Protein AF-A0A845K2B8-F1 (afdb_monomer_lite)

pLDDT: mean 80.44, std 14.32, range [42.28, 96.0]

Sequence (260 aa):
MRKKNRSAEEALSMIDSVAGLIEIGRNFETLAAKFSEDIKSKHNGGYIGYFAINQYEPSFEDAAFGLTEDGSYSEPVESSLGFHIIKRISKRDVNDKDRLRKRIQARINNNDRFEIAETKMIEDVKTEAGFKEDPLMLKRFSTALDGGFYSYKWQTPSYDEGMVLFELDGKEYDLNAFADYCKSNVRERLKFNKSKNPAEAAEEMYATYVKDIAMKYEEANLENKYSDFRSLMREYSEGILLFEITKQEVWDKASQDSLG

Secondary structure (DSSP, 8-state):
-BTTSS-HHHHHHHHHHHHHHHHTT--HHHHHHHH---TTTGGGTT------TTSS-HHHHHHHHT--STT-BPPPEEETTEEE--B---PPP---HHHHHHHHHHHHTT-HHHHHHHHHHHHHHHHHTT-EE-HHHHHHHHHT--GGGG-TT--PPP--TT-EEEEETTEEEEHHHHHHHHHH-HHHHHHTTTTS-HHHHHHHHHHHHHHHHHHHHHHHHHHHH-HHHHHHHHHHHHHHHHHHHHIIIIIIHHHHSTT-

Radius of gyration: 27.58 Å; chains: 1; bounding box: 75×35×72 Å

Structure (mmCIF, N/CA/C/O backbone):
data_AF-A0A845K2B8-F1
#
_entry.id   AF-A0A845K2B8-F1
#
loop_
_atom_site.group_PDB
_atom_site.id
_atom_site.type_symbol
_atom_site.label_atom_id
_atom_site.label_alt_id
_atom_site.label_comp_id
_atom_site.label_asym_id
_atom_site.label_entity_id
_atom_site.label_seq_id
_atom_site.pdbx_PDB_ins_code
_atom_site.Cartn_x
_atom_site.Cartn_y
_atom_site.Cartn_z
_atom_site.occupancy
_atom_site.B_iso_or_equiv
_atom_site.auth_seq_id
_atom_site.auth_comp_id
_atom_site.auth_asym_id
_atom_site.auth_atom_id
_atom_site.pdbx_PDB_model_num
ATOM 1 N N . MET A 1 1 ? -13.806 -0.175 34.701 1.00 69.06 1 MET A N 1
ATOM 2 C CA . MET A 1 1 ? -13.252 -0.489 36.043 1.00 69.06 1 MET A CA 1
ATOM 3 C C . MET A 1 1 ? -11.761 -0.753 35.882 1.00 69.06 1 MET A C 1
ATOM 5 O O . MET A 1 1 ? -11.447 -1.585 35.039 1.00 69.06 1 MET A O 1
ATOM 9 N N . ARG A 1 2 ? -10.832 -0.068 36.574 1.00 63.50 2 ARG A N 1
ATOM 10 C CA . ARG A 1 2 ? -9.390 -0.311 36.367 1.00 63.50 2 ARG A CA 1
ATOM 11 C C . ARG A 1 2 ? -8.838 -1.379 37.305 1.00 63.50 2 ARG A C 1
ATOM 13 O O . ARG A 1 2 ? -9.057 -1.327 38.511 1.00 63.50 2 ARG A O 1
ATOM 20 N N . LYS A 1 3 ? -7.972 -2.246 36.772 1.00 57.03 3 LYS A N 1
ATOM 21 C CA . LYS A 1 3 ? -7.208 -3.240 37.558 1.00 57.03 3 LYS A CA 1
ATOM 22 C C . LYS A 1 3 ? -6.243 -2.617 38.578 1.00 57.03 3 LYS A C 1
ATOM 24 O O . LYS A 1 3 ? -5.780 -3.291 39.484 1.00 57.03 3 LYS A O 1
ATOM 29 N N . LYS A 1 4 ? -5.910 -1.328 38.440 1.00 55.69 4 LYS A N 1
ATOM 30 C CA . LYS A 1 4 ? -4.902 -0.661 39.284 1.00 55.69 4 LYS A CA 1
ATOM 31 C C . LYS A 1 4 ? -5.410 -0.280 40.685 1.00 55.69 4 LYS A C 1
ATOM 33 O O . LYS A 1 4 ? -4.590 -0.001 41.551 1.00 55.69 4 LYS A O 1
ATOM 38 N N . ASN A 1 5 ? -6.729 -0.258 40.897 1.00 57.19 5 ASN A N 1
ATOM 39 C CA . ASN A 1 5 ? -7.350 0.208 42.144 1.00 57.19 5 ASN A CA 1
ATOM 40 C C . ASN A 1 5 ? -8.139 -0.881 42.900 1.00 57.19 5 ASN A C 1
ATOM 42 O O . ASN A 1 5 ? -8.637 -0.590 43.986 1.00 57.19 5 ASN A O 1
ATOM 46 N N . ARG A 1 6 ? -8.287 -2.090 42.334 1.00 67.00 6 ARG A N 1
ATOM 47 C CA . ARG A 1 6 ? -9.102 -3.210 42.851 1.00 67.00 6 ARG A CA 1
ATOM 48 C C . ARG A 1 6 ? -8.563 -4.558 42.372 1.00 67.00 6 ARG A C 1
ATOM 50 O O . ARG A 1 6 ? -7.835 -4.594 41.378 1.00 67.00 6 ARG A O 1
ATOM 57 N N . SER A 1 7 ? -8.939 -5.652 43.037 1.00 75.00 7 SER A N 1
ATOM 58 C CA . SER A 1 7 ? -8.648 -6.998 42.521 1.00 75.00 7 SER A CA 1
ATOM 59 C C . SER A 1 7 ? -9.410 -7.251 41.207 1.00 75.00 7 SER A C 1
ATOM 61 O O . SER A 1 7 ? -10.418 -6.600 40.918 1.00 75.00 7 SER A O 1
ATOM 63 N N . ALA A 1 8 ? -8.931 -8.184 40.379 1.00 73.06 8 ALA A N 1
ATOM 64 C CA . ALA A 1 8 ? -9.606 -8.522 39.123 1.00 73.06 8 ALA A CA 1
ATOM 65 C C . ALA A 1 8 ? -11.036 -9.045 39.360 1.00 73.06 8 ALA A C 1
ATOM 67 O O . ALA A 1 8 ? -11.947 -8.671 38.628 1.00 73.06 8 ALA A O 1
ATOM 68 N N . GLU A 1 9 ? -11.241 -9.826 40.424 1.00 76.94 9 GLU A N 1
ATOM 69 C CA . GLU A 1 9 ? -12.551 -10.353 40.833 1.00 76.94 9 GLU A CA 1
ATOM 70 C C . GLU A 1 9 ? -13.513 -9.242 41.274 1.00 76.94 9 GLU A C 1
ATOM 72 O O . GLU A 1 9 ? -14.681 -9.243 40.892 1.00 76.94 9 GLU A O 1
ATOM 77 N N . GLU A 1 10 ? -13.028 -8.248 42.023 1.00 80.12 10 GLU A N 1
ATOM 78 C CA . GLU A 1 10 ? -13.834 -7.087 42.420 1.00 80.12 10 GLU A CA 1
ATOM 79 C C . GLU A 1 10 ? -14.236 -6.237 41.210 1.00 80.12 10 GLU A C 1
ATOM 81 O O . GLU A 1 10 ? -15.358 -5.734 41.135 1.00 80.12 10 GLU A O 1
ATOM 86 N N . ALA A 1 11 ? -13.320 -6.059 40.255 1.00 80.12 11 ALA A N 1
ATOM 87 C CA . ALA A 1 11 ? -13.589 -5.310 39.035 1.00 80.12 11 ALA A CA 1
ATOM 88 C C . ALA A 1 11 ? -14.594 -6.035 38.124 1.00 80.12 11 ALA A C 1
ATOM 90 O O . ALA A 1 11 ? -15.439 -5.362 37.530 1.00 80.12 11 ALA A O 1
ATOM 91 N N . LEU A 1 12 ? -14.523 -7.370 38.063 1.00 82.06 12 LEU A N 1
ATOM 92 C CA . LEU A 1 12 ? -15.462 -8.223 37.337 1.00 82.06 12 LEU A CA 1
ATOM 93 C C . LEU A 1 12 ? -16.860 -8.173 37.975 1.00 82.06 12 LEU A C 1
ATOM 95 O O . LEU A 1 12 ? -17.821 -7.755 37.342 1.00 82.06 12 LEU A O 1
ATOM 99 N N . SER A 1 13 ? -16.960 -8.439 39.280 1.00 84.50 13 SER A N 1
ATOM 100 C CA . SER A 1 13 ? -18.242 -8.394 40.000 1.00 84.50 13 SER A CA 1
ATOM 101 C C . SER A 1 13 ? -18.941 -7.033 39.881 1.00 84.50 13 SER A C 1
ATOM 103 O O . SER A 1 13 ? -20.167 -6.935 39.750 1.00 84.50 13 SER A O 1
ATOM 105 N N . MET A 1 14 ? -18.156 -5.954 39.902 1.00 84.31 14 MET A N 1
ATOM 106 C CA . MET A 1 14 ? -18.686 -4.609 39.756 1.00 84.31 14 MET A CA 1
ATOM 107 C C . MET A 1 14 ? -19.182 -4.335 38.333 1.00 84.31 14 MET A C 1
ATOM 109 O O . MET A 1 14 ? -20.211 -3.677 38.176 1.00 84.31 14 MET A O 1
ATOM 113 N N . ILE A 1 15 ? -18.465 -4.790 37.299 1.00 87.94 15 ILE A N 1
ATOM 114 C CA . ILE A 1 15 ? -18.913 -4.575 35.921 1.00 87.94 15 ILE A CA 1
ATOM 115 C C . ILE A 1 15 ? -20.135 -5.431 35.589 1.00 87.94 15 ILE A C 1
ATOM 117 O O . ILE A 1 15 ? -21.053 -4.906 34.970 1.00 87.94 15 ILE A O 1
ATOM 121 N N . ASP A 1 16 ? -20.222 -6.651 36.117 1.00 87.75 16 ASP A N 1
ATOM 122 C CA . ASP A 1 16 ? -21.403 -7.515 35.990 1.00 87.75 16 ASP A CA 1
ATOM 123 C C . ASP A 1 16 ? -22.631 -6.867 36.640 1.00 87.75 16 ASP A C 1
ATOM 125 O O . ASP A 1 16 ? -23.722 -6.827 36.072 1.00 87.75 16 ASP A O 1
ATOM 129 N N . SER A 1 17 ? -22.440 -6.251 37.811 1.00 87.81 17 SER A N 1
ATOM 130 C CA . SER A 1 17 ? -23.498 -5.480 38.470 1.00 87.81 17 SER A CA 1
ATOM 131 C C . SER A 1 17 ? -23.956 -4.293 37.615 1.00 87.81 17 SER A C 1
ATOM 133 O O . SER A 1 17 ? -25.142 -3.971 37.581 1.00 87.81 17 SER A O 1
ATOM 135 N N . VAL A 1 18 ? -23.033 -3.621 36.920 1.00 88.75 18 VAL A N 1
ATOM 136 C CA . VAL A 1 18 ? -23.367 -2.515 36.009 1.00 88.75 18 VAL A CA 1
ATOM 137 C C . VAL A 1 18 ? -24.065 -3.029 34.748 1.00 88.75 18 VAL A C 1
ATOM 139 O O . VAL A 1 18 ? -25.027 -2.394 34.322 1.00 88.75 18 VAL A O 1
ATOM 142 N N . ALA A 1 19 ? -23.648 -4.170 34.196 1.00 87.81 19 ALA A N 1
ATOM 143 C CA . ALA A 1 19 ? -24.310 -4.821 33.067 1.00 87.81 19 ALA A CA 1
ATOM 144 C C . ALA A 1 19 ? -25.772 -5.150 33.404 1.00 87.81 19 ALA A C 1
ATOM 146 O O . ALA A 1 19 ? -26.676 -4.696 32.705 1.00 87.81 19 ALA A O 1
ATOM 147 N N . GLY A 1 20 ? -26.025 -5.773 34.560 1.00 86.94 20 GLY A N 1
ATOM 148 C CA . GLY A 1 20 ? -27.390 -6.047 35.021 1.00 86.94 20 GLY A CA 1
ATOM 149 C C . GLY A 1 20 ? -28.234 -4.779 35.226 1.00 86.94 20 GLY A C 1
ATOM 150 O O . GLY A 1 20 ? -29.438 -4.777 34.979 1.00 86.94 20 GLY A O 1
ATOM 151 N N . LEU A 1 21 ? -27.623 -3.654 35.627 1.00 88.50 21 LEU A N 1
ATOM 152 C CA . LEU A 1 21 ? -28.325 -2.365 35.702 1.00 88.50 21 LEU A CA 1
ATOM 153 C C . LEU A 1 21 ? -28.695 -1.812 34.315 1.00 88.50 21 LEU A C 1
ATOM 155 O O . LEU A 1 21 ? -29.730 -1.156 34.181 1.00 88.50 21 LEU A O 1
ATOM 159 N N . ILE A 1 22 ? -27.862 -2.046 33.301 1.00 89.19 22 ILE A N 1
ATOM 160 C CA . ILE A 1 22 ? -28.136 -1.643 31.917 1.00 89.19 22 ILE A CA 1
ATOM 161 C C . ILE A 1 22 ? -29.296 -2.471 31.353 1.00 89.19 22 ILE A C 1
ATOM 163 O O . ILE A 1 22 ? -30.211 -1.891 30.772 1.00 89.19 22 ILE A O 1
ATOM 167 N N . GLU A 1 23 ? -29.318 -3.783 31.603 1.00 86.69 23 GLU A N 1
ATOM 168 C CA . GLU A 1 23 ? -30.389 -4.689 31.154 1.00 86.69 23 GLU A CA 1
ATOM 169 C C . GLU A 1 23 ? -31.773 -4.288 31.680 1.00 86.69 23 GLU A C 1
ATOM 171 O O . GLU A 1 23 ? -32.759 -4.323 30.947 1.00 86.69 23 GLU A O 1
ATOM 176 N N . ILE A 1 24 ? -31.859 -3.819 32.929 1.00 88.12 24 ILE A N 1
ATOM 177 C CA . ILE A 1 24 ? -33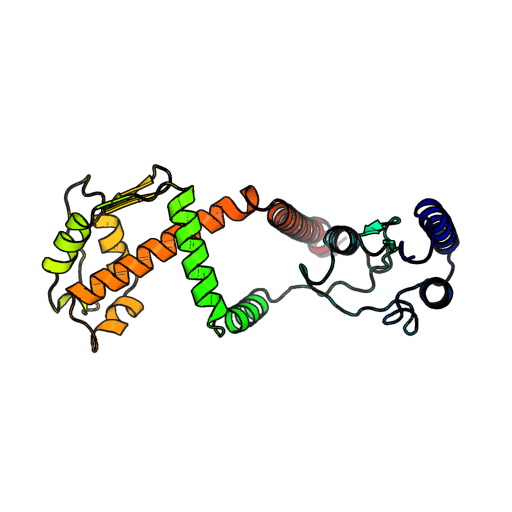.116 -3.311 33.509 1.00 88.12 24 ILE A CA 1
ATOM 178 C C . ILE A 1 24 ? -33.470 -1.880 33.050 1.00 88.12 24 ILE A C 1
ATOM 180 O O . ILE A 1 24 ? -34.361 -1.244 33.619 1.00 88.12 24 ILE A O 1
ATOM 184 N N . GLY A 1 25 ? -32.759 -1.338 32.057 1.00 85.62 25 GLY A N 1
ATOM 185 C CA . GLY A 1 25 ? -33.054 -0.054 31.422 1.00 85.62 25 GLY A CA 1
ATOM 186 C C . GLY A 1 25 ? -32.523 1.176 32.161 1.00 85.62 25 GLY A C 1
ATOM 187 O O . GLY A 1 25 ? -33.054 2.278 31.983 1.00 85.62 25 GLY A O 1
ATOM 188 N N . ARG A 1 26 ? -31.502 1.048 33.023 1.00 89.44 26 ARG A N 1
ATOM 189 C CA . ARG A 1 26 ? -30.867 2.239 33.619 1.00 89.44 26 ARG A CA 1
ATOM 190 C C . ARG A 1 26 ? -30.079 3.015 32.567 1.00 89.44 26 ARG A C 1
ATOM 192 O O . ARG A 1 26 ? -29.432 2.456 31.689 1.00 89.44 26 ARG A O 1
ATOM 199 N N . ASN A 1 27 ? -30.100 4.339 32.702 1.00 90.62 27 ASN A N 1
ATOM 200 C CA . ASN A 1 27 ? -29.396 5.240 31.800 1.00 90.62 27 ASN A CA 1
ATOM 201 C C . ASN A 1 27 ? -27.868 5.029 31.872 1.00 90.62 27 ASN A C 1
ATOM 203 O O . ASN A 1 27 ? -27.258 5.197 32.932 1.00 90.62 27 ASN A O 1
ATOM 207 N N . PHE A 1 28 ? -27.262 4.695 30.730 1.00 91.00 28 PHE A N 1
ATOM 208 C CA . PHE A 1 28 ? -25.836 4.385 30.618 1.00 91.00 28 PHE A CA 1
ATOM 209 C C . PHE A 1 28 ? -24.949 5.568 30.998 1.00 91.00 28 PHE A C 1
ATOM 211 O O . PHE A 1 28 ? -23.973 5.401 31.719 1.00 91.00 28 PHE A O 1
ATOM 218 N N . GLU A 1 29 ? -25.308 6.775 30.571 1.00 91.06 29 GLU A N 1
ATOM 219 C CA . GLU A 1 29 ? -24.520 7.984 30.798 1.00 91.06 29 GLU A CA 1
ATOM 220 C C . GLU A 1 29 ? -24.412 8.291 32.306 1.00 91.06 29 GLU A C 1
ATOM 222 O O . GLU A 1 29 ? -23.355 8.684 32.806 1.00 91.06 29 GLU A O 1
ATOM 227 N N . THR A 1 30 ? -25.478 8.011 33.060 1.00 90.62 30 THR A N 1
ATOM 228 C CA . THR A 1 30 ? -25.518 8.122 34.526 1.00 90.62 30 THR A CA 1
ATOM 229 C C . THR A 1 30 ? -24.658 7.051 35.201 1.00 90.62 30 THR A C 1
ATOM 231 O O . THR A 1 30 ? -23.932 7.342 36.157 1.00 90.62 30 THR A O 1
ATOM 234 N N . LEU A 1 31 ? -24.711 5.809 34.709 1.00 89.44 31 LEU A N 1
ATOM 235 C CA . LEU A 1 31 ? -23.869 4.718 35.206 1.00 89.44 31 LEU A CA 1
ATOM 236 C C . LEU A 1 31 ? -22.388 4.991 34.923 1.00 89.44 31 LEU A C 1
ATOM 238 O O . LEU A 1 31 ? -21.560 4.825 35.816 1.00 89.44 31 LEU A O 1
ATOM 242 N N . ALA A 1 32 ? -22.058 5.495 33.734 1.00 90.00 32 ALA A N 1
ATOM 243 C CA . ALA A 1 32 ? -20.710 5.895 33.358 1.00 90.00 32 ALA A CA 1
ATOM 244 C C . ALA A 1 32 ? -20.193 7.025 34.260 1.00 90.00 32 ALA A C 1
ATOM 246 O O . ALA A 1 32 ? -19.086 6.928 34.784 1.00 90.00 32 ALA A O 1
ATOM 247 N N . ALA A 1 33 ? -20.999 8.051 34.536 1.00 88.19 33 ALA A N 1
ATOM 248 C CA . ALA A 1 33 ? -20.603 9.130 35.441 1.00 88.19 33 ALA A CA 1
ATOM 249 C C . ALA A 1 33 ? -20.317 8.644 36.875 1.00 88.19 33 ALA A C 1
ATOM 251 O O . ALA A 1 33 ? -19.431 9.179 37.548 1.00 88.19 33 ALA A O 1
ATOM 252 N N . LYS A 1 34 ? -21.055 7.627 37.342 1.00 87.25 34 LYS A N 1
ATOM 253 C CA . LYS A 1 34 ? -20.964 7.105 38.712 1.00 87.25 34 LYS A CA 1
ATOM 254 C C . LYS A 1 34 ? -19.885 6.035 38.894 1.00 87.25 34 LYS A C 1
ATOM 256 O O . LYS A 1 34 ? -19.234 6.011 39.936 1.00 87.25 34 LYS A O 1
ATOM 261 N N . PHE A 1 35 ? -19.718 5.150 37.916 1.00 87.19 35 PHE A N 1
ATOM 262 C CA . PHE A 1 35 ? -18.913 3.933 38.041 1.00 87.19 35 PHE A CA 1
ATOM 263 C C . PHE A 1 35 ? -17.702 3.885 37.104 1.00 87.19 35 PHE A C 1
ATOM 265 O O . PHE A 1 35 ? -16.816 3.057 37.315 1.00 87.19 35 PHE A O 1
ATOM 272 N N . SER A 1 36 ? -17.620 4.756 36.090 1.00 87.00 36 SER A N 1
ATOM 273 C CA . SER A 1 36 ? -16.442 4.795 35.222 1.00 87.00 36 SER A CA 1
ATOM 274 C C . SER A 1 36 ? -15.240 5.386 35.952 1.00 87.00 36 SER A C 1
ATOM 276 O O . SER A 1 36 ? -15.295 6.450 36.573 1.00 87.00 36 SER A O 1
ATOM 278 N N . GLU A 1 37 ? -14.115 4.693 35.817 1.00 86.00 37 GLU A N 1
ATOM 279 C CA . GLU A 1 37 ? -12.813 5.132 36.316 1.00 86.00 37 GLU A CA 1
ATOM 280 C C . GLU A 1 37 ? -11.990 5.857 35.241 1.00 86.00 37 GLU A C 1
ATOM 282 O O . GLU A 1 37 ? -10.866 6.291 35.506 1.00 86.00 37 GLU A O 1
ATOM 287 N N . ASP A 1 38 ? -12.532 6.013 34.028 1.00 84.75 38 ASP A N 1
ATOM 288 C CA . ASP A 1 38 ? -11.902 6.844 33.010 1.00 84.75 38 ASP A CA 1
ATOM 289 C C . ASP A 1 38 ? -12.208 8.325 33.254 1.00 84.75 38 ASP A C 1
ATOM 291 O O . ASP A 1 38 ? -13.272 8.839 32.919 1.00 84.75 38 ASP A O 1
ATOM 295 N N . ILE A 1 39 ? -11.229 9.034 33.815 1.00 83.38 39 ILE A N 1
ATOM 296 C CA . ILE A 1 39 ? -11.317 10.463 34.140 1.00 83.38 39 ILE A CA 1
ATOM 297 C C . ILE A 1 39 ? -11.641 11.309 32.898 1.00 83.38 39 ILE A C 1
ATOM 299 O O . ILE A 1 39 ? -12.303 12.338 33.026 1.00 83.38 39 ILE A O 1
ATOM 303 N N . LYS A 1 40 ? -11.204 10.884 31.703 1.00 85.12 40 LYS A N 1
ATOM 304 C CA . LYS A 1 40 ? -11.392 11.658 30.469 1.00 85.12 40 LYS A CA 1
ATOM 305 C C . LYS A 1 40 ? -12.840 11.639 29.989 1.00 85.12 40 LYS A C 1
ATOM 307 O O . LYS A 1 40 ? -13.345 12.678 29.576 1.00 85.12 40 LYS A O 1
ATOM 312 N N . SER A 1 41 ? -13.497 10.483 30.047 1.00 87.31 41 SER A N 1
ATOM 313 C CA . SER A 1 41 ? -14.843 10.304 29.493 1.00 87.31 41 SER A CA 1
ATOM 314 C C . SER A 1 41 ? -15.951 10.291 30.548 1.00 87.31 41 SER A C 1
ATOM 316 O O . SER A 1 41 ? -17.087 10.636 30.220 1.00 87.31 41 SER A O 1
ATOM 318 N N . LYS A 1 42 ? -15.666 9.976 31.824 1.00 87.25 42 LYS A N 1
ATOM 319 C CA . LYS A 1 42 ? -16.710 9.817 32.859 1.00 87.25 42 LYS A CA 1
ATOM 320 C C . LYS A 1 42 ? -17.599 11.049 33.028 1.00 87.25 42 LYS A C 1
ATOM 322 O O . LYS A 1 42 ? -18.797 10.922 33.244 1.00 87.25 42 LYS A O 1
ATOM 327 N N . HIS A 1 43 ? -17.023 12.246 32.909 1.00 84.75 43 HIS A N 1
ATOM 328 C CA . HIS A 1 43 ? -17.752 13.506 33.075 1.00 84.75 43 HIS A CA 1
ATOM 329 C C . HIS A 1 43 ? -18.661 13.829 31.884 1.00 84.75 43 HIS A C 1
ATOM 331 O O . HIS A 1 43 ? -19.556 14.656 32.012 1.00 84.75 43 HIS A O 1
ATOM 337 N N . ASN A 1 44 ? -18.453 13.155 30.753 1.00 88.50 44 ASN A N 1
ATOM 338 C CA . ASN A 1 44 ? -19.242 13.289 29.538 1.00 88.50 44 ASN A CA 1
ATOM 339 C C . ASN A 1 44 ? -20.040 12.005 29.248 1.00 88.50 44 ASN A C 1
ATOM 341 O O . ASN A 1 44 ? -20.140 11.569 28.103 1.00 88.50 44 ASN A O 1
ATOM 345 N N . GLY A 1 45 ? -20.519 11.329 30.299 1.00 85.62 45 GLY A N 1
ATOM 346 C CA . GLY A 1 45 ? -21.328 10.113 30.170 1.00 85.62 45 GLY A CA 1
ATOM 347 C C . GLY A 1 45 ? -20.606 8.929 29.517 1.00 85.62 45 GLY A C 1
ATOM 348 O O . GLY A 1 45 ? -21.264 8.046 28.980 1.00 85.62 45 GLY A O 1
ATOM 349 N N . GLY A 1 46 ? -19.270 8.909 29.531 1.00 87.81 46 GLY A N 1
ATOM 350 C CA . GLY A 1 46 ? -18.470 7.878 28.863 1.00 87.81 46 GLY A CA 1
ATOM 351 C C . GLY A 1 46 ? -18.242 8.124 27.367 1.00 87.81 46 GLY A C 1
ATOM 352 O O . GLY A 1 46 ? -17.722 7.247 26.685 1.00 87.81 46 GLY A O 1
ATOM 353 N N . TYR A 1 47 ? -18.598 9.298 26.834 1.00 90.62 47 TYR A N 1
ATOM 354 C CA . TYR A 1 47 ? -18.437 9.592 25.410 1.00 90.62 47 TYR A CA 1
ATOM 355 C C . TYR A 1 47 ? -16.970 9.817 25.018 1.00 90.62 47 TYR A C 1
ATOM 357 O O . TYR A 1 47 ? -16.320 10.744 25.510 1.00 90.62 47 TYR A O 1
ATOM 365 N N . ILE A 1 48 ? -16.479 9.003 24.081 1.00 87.94 48 ILE A N 1
ATOM 366 C CA . ILE A 1 48 ? -15.098 9.044 23.566 1.00 87.94 48 ILE A CA 1
ATOM 367 C C . ILE A 1 48 ? -14.978 9.621 22.146 1.00 87.94 48 ILE A C 1
ATOM 369 O O . ILE A 1 48 ? -13.872 9.806 21.645 1.00 87.94 48 ILE A O 1
ATOM 373 N N . GLY A 1 49 ? -16.100 9.970 21.510 1.00 87.50 49 GLY A N 1
ATOM 374 C CA . GLY A 1 49 ? -16.120 10.450 20.127 1.00 87.50 49 GLY A CA 1
ATOM 375 C C . GLY A 1 49 ? -15.975 9.341 19.081 1.00 87.50 49 GLY A C 1
ATOM 376 O O . GLY A 1 49 ? -16.025 8.155 19.394 1.00 87.50 49 GLY A O 1
ATOM 377 N N . TYR A 1 50 ? -15.815 9.744 17.816 1.00 79.81 50 TYR A N 1
ATOM 378 C CA . TYR A 1 50 ? -15.504 8.814 16.729 1.00 79.81 50 TYR A CA 1
ATOM 379 C C . TYR A 1 50 ? -14.034 8.429 16.783 1.00 79.81 50 TYR A C 1
ATOM 381 O O . TYR A 1 50 ? -13.166 9.305 16.824 1.00 79.81 50 TYR A O 1
ATOM 389 N N . PHE A 1 51 ? -13.769 7.136 16.682 1.00 76.31 51 PHE A N 1
ATOM 390 C CA . PHE A 1 51 ? -12.427 6.601 16.559 1.00 76.31 51 PHE A CA 1
ATOM 391 C C . PHE A 1 51 ? -12.333 5.652 15.369 1.00 76.31 51 PHE A C 1
ATOM 393 O O . PHE A 1 51 ? -13.348 5.204 14.831 1.00 76.31 51 PHE A O 1
ATOM 400 N N . ALA A 1 52 ? -11.104 5.429 14.916 1.00 70.38 52 ALA A N 1
ATOM 401 C CA . ALA A 1 52 ? -10.781 4.473 13.866 1.00 70.38 52 ALA A CA 1
ATOM 402 C C . ALA A 1 52 ? -10.022 3.282 14.463 1.00 70.38 52 ALA A C 1
ATOM 404 O O . ALA A 1 52 ? -9.593 3.345 15.611 1.00 70.38 52 ALA A O 1
ATOM 405 N N . ILE A 1 53 ? -9.850 2.231 13.665 1.00 67.88 53 ILE A N 1
ATOM 406 C CA . ILE A 1 53 ? -9.046 1.054 14.020 1.00 67.88 53 ILE A CA 1
ATOM 407 C C . ILE A 1 53 ? -7.598 1.488 14.322 1.00 67.88 53 ILE A C 1
ATOM 409 O O . ILE A 1 53 ? -7.101 2.436 13.700 1.00 67.88 53 ILE A O 1
ATOM 413 N N . ASN A 1 54 ? -6.923 0.787 15.235 1.00 66.38 54 ASN A N 1
ATOM 414 C CA . ASN A 1 54 ? -5.590 1.087 15.776 1.00 66.38 54 ASN A CA 1
ATOM 415 C C . ASN A 1 54 ? -5.498 2.378 16.612 1.00 66.38 54 ASN A C 1
ATOM 417 O O . ASN A 1 54 ? -4.437 3.005 16.698 1.00 66.38 54 ASN A O 1
ATOM 421 N N . GLN A 1 55 ? -6.599 2.808 17.224 1.00 70.19 55 GLN A N 1
ATOM 422 C CA . GLN A 1 55 ? -6.631 3.934 18.158 1.00 70.19 55 GLN A CA 1
ATOM 423 C C . GLN A 1 55 ? -6.705 3.479 19.627 1.00 70.19 55 GLN A C 1
ATOM 425 O O . GLN A 1 55 ? -6.247 4.212 20.511 1.00 70.19 55 GLN A O 1
ATOM 430 N N . TYR A 1 56 ? -7.245 2.288 19.887 1.00 77.88 56 TYR A N 1
ATOM 431 C CA . TYR A 1 56 ? -7.384 1.653 21.198 1.00 77.88 56 TYR A CA 1
ATOM 432 C C . TYR A 1 56 ? -6.807 0.225 21.198 1.00 77.88 56 TYR A C 1
ATOM 434 O O . TYR A 1 56 ? -6.279 -0.254 20.201 1.00 77.88 56 TYR A O 1
ATOM 442 N N . GLU A 1 57 ? -6.828 -0.432 22.360 1.00 77.75 57 GLU A N 1
ATOM 443 C CA . GLU A 1 57 ? -6.353 -1.813 22.510 1.00 77.75 57 GLU A CA 1
ATOM 444 C C . GLU A 1 57 ? -7.254 -2.792 21.730 1.00 77.75 57 GLU A C 1
ATOM 446 O O . GLU A 1 57 ? -8.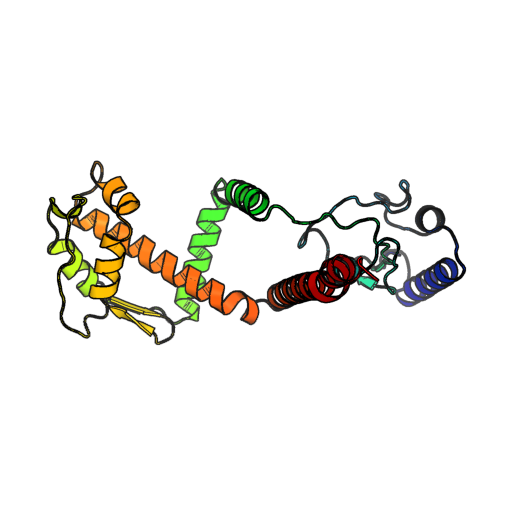473 -2.593 21.759 1.00 77.75 57 GLU A O 1
ATOM 451 N N . PRO A 1 58 ? -6.703 -3.854 21.101 1.00 74.44 58 PRO A N 1
ATOM 452 C CA . PRO A 1 58 ? -7.467 -4.753 20.231 1.00 74.44 58 PRO A CA 1
ATOM 453 C C . PRO A 1 58 ? -8.756 -5.286 20.860 1.00 74.44 58 PRO A C 1
ATOM 455 O O . PRO A 1 58 ? -9.818 -5.159 20.267 1.00 74.44 58 PRO A O 1
ATOM 458 N N . SER A 1 59 ? -8.714 -5.741 22.118 1.00 76.19 59 SER A N 1
ATOM 459 C CA . SER A 1 59 ? -9.909 -6.279 22.784 1.00 76.19 59 SER A CA 1
ATOM 460 C C . SER A 1 59 ? -11.051 -5.265 22.914 1.00 76.19 59 SER A C 1
ATOM 462 O O . SER A 1 59 ? -12.222 -5.633 22.842 1.00 76.19 59 SER A O 1
ATOM 464 N N . PHE A 1 60 ? -10.729 -3.979 23.086 1.00 82.50 60 PHE A N 1
ATOM 465 C CA . PHE A 1 60 ? -11.719 -2.904 23.124 1.00 82.50 60 PHE A CA 1
ATOM 466 C C . PHE A 1 60 ? -12.262 -2.595 21.727 1.00 82.50 60 PHE A C 1
ATOM 468 O O . PHE A 1 60 ? -13.461 -2.364 21.573 1.00 82.50 60 PHE A O 1
ATOM 475 N N . GLU A 1 61 ? -11.383 -2.560 20.725 1.00 78.94 61 GLU A N 1
ATOM 476 C CA . GLU A 1 61 ? -11.767 -2.299 19.338 1.00 78.94 61 GLU A CA 1
ATOM 477 C C . GLU A 1 61 ? -12.681 -3.395 18.799 1.00 78.94 61 GLU A C 1
ATOM 479 O O . GLU A 1 61 ? -13.771 -3.072 18.330 1.00 78.94 61 GLU A O 1
ATOM 484 N N . ASP A 1 62 ? -12.304 -4.663 18.960 1.00 74.00 62 ASP A N 1
ATOM 485 C CA . ASP A 1 62 ? -13.075 -5.823 18.504 1.00 74.00 62 ASP A CA 1
ATOM 486 C C . ASP A 1 62 ? -14.496 -5.800 19.076 1.00 74.00 62 ASP A C 1
ATOM 488 O O . ASP A 1 62 ? -15.488 -5.937 18.361 1.00 74.00 62 ASP A O 1
ATOM 492 N N . ALA A 1 63 ? -14.619 -5.533 20.377 1.00 77.00 63 ALA A N 1
ATOM 493 C CA . ALA A 1 63 ? -15.917 -5.453 21.025 1.00 77.00 63 ALA A CA 1
ATOM 494 C C . ALA A 1 63 ? -16.738 -4.231 20.591 1.00 77.00 63 ALA A C 1
ATOM 496 O O . ALA A 1 63 ? -17.961 -4.315 20.534 1.00 77.00 63 ALA A O 1
ATOM 497 N N . ALA A 1 64 ? -16.104 -3.095 20.288 1.00 81.06 64 ALA A N 1
ATOM 498 C CA . ALA A 1 64 ? -16.805 -1.905 19.813 1.00 81.06 64 ALA A CA 1
ATOM 499 C C . ALA A 1 64 ? -17.268 -2.037 18.354 1.00 81.06 64 ALA A C 1
ATOM 501 O O . ALA A 1 64 ? -18.371 -1.598 18.019 1.00 81.06 64 ALA A O 1
ATOM 502 N N . PHE A 1 65 ? -16.429 -2.613 17.491 1.00 78.81 65 PHE A N 1
ATOM 503 C CA . PHE A 1 65 ? -16.718 -2.814 16.072 1.00 78.81 65 PHE A CA 1
ATOM 504 C C . PHE A 1 65 ? -17.655 -4.003 15.829 1.00 78.81 65 PHE A C 1
ATOM 506 O O . PHE A 1 65 ? -18.463 -3.935 14.901 1.00 78.81 65 PHE A O 1
ATOM 513 N N . GLY A 1 66 ? -17.649 -5.005 16.715 1.00 78.12 66 GLY A N 1
ATOM 514 C CA . GLY A 1 66 ? -18.595 -6.122 16.709 1.00 78.12 66 GLY A CA 1
ATOM 515 C C . GLY A 1 66 ? -20.046 -5.738 17.037 1.00 78.12 66 GLY A C 1
ATOM 516 O O . GLY A 1 66 ? -20.964 -6.515 16.777 1.00 78.12 66 GLY A O 1
ATOM 517 N N . LEU A 1 67 ? -20.299 -4.535 17.567 1.00 80.88 67 LEU A N 1
ATOM 518 C CA . LEU A 1 67 ? -21.659 -4.034 17.783 1.00 80.88 67 LEU A CA 1
ATOM 519 C C . LEU A 1 67 ? -22.313 -3.685 16.443 1.00 80.88 67 LEU A C 1
ATOM 521 O O . LEU A 1 67 ? -21.840 -2.801 15.725 1.00 80.88 67 LEU A O 1
ATOM 525 N N . THR A 1 68 ? -23.433 -4.334 16.123 1.00 77.88 68 THR A N 1
ATOM 526 C CA . THR A 1 68 ? -24.127 -4.217 14.827 1.00 77.88 68 THR A CA 1
ATOM 527 C C . THR A 1 68 ? -25.216 -3.143 14.789 1.00 77.88 68 THR A C 1
ATOM 529 O O . THR A 1 68 ? -25.472 -2.598 13.709 1.00 77.88 68 THR A O 1
ATOM 532 N N . GLU A 1 69 ? -25.764 -2.730 15.935 1.00 82.62 69 GLU A N 1
ATOM 533 C CA . GLU A 1 69 ? -26.882 -1.779 16.037 1.00 82.62 69 GLU A CA 1
ATOM 534 C C . GLU A 1 69 ? -26.527 -0.517 16.841 1.00 82.62 69 GLU A C 1
ATOM 536 O O . GLU A 1 69 ? -25.754 -0.551 17.796 1.00 82.62 69 GLU A O 1
ATOM 541 N N . ASP A 1 70 ? -27.071 0.637 16.441 1.00 88.12 70 ASP A N 1
ATOM 542 C CA . ASP A 1 70 ? -26.890 1.873 17.207 1.00 88.12 70 ASP A CA 1
ATOM 543 C C . ASP A 1 70 ? -27.738 1.796 18.477 1.00 88.12 70 ASP A C 1
ATOM 545 O O . ASP A 1 70 ? -28.935 1.530 18.432 1.00 88.12 70 ASP A O 1
ATOM 549 N N . GLY A 1 71 ? -27.106 2.029 19.622 1.00 87.75 71 GLY A N 1
ATOM 550 C CA . GLY A 1 71 ? -27.696 1.862 20.943 1.00 87.75 71 GLY A CA 1
ATOM 551 C C . GLY A 1 71 ? -27.411 0.509 21.594 1.00 87.75 71 GLY A C 1
ATOM 552 O O . GLY A 1 71 ? -27.715 0.375 22.778 1.00 87.75 71 GLY A O 1
ATOM 553 N N . SER A 1 72 ? -26.808 -0.455 20.885 1.00 87.44 72 SER A N 1
ATOM 554 C CA . SER A 1 72 ? -26.456 -1.751 21.472 1.00 87.44 72 SER A CA 1
ATOM 555 C C . SER A 1 72 ? -25.270 -1.650 22.436 1.00 87.44 72 SER A C 1
ATOM 557 O O . SER A 1 72 ? -24.460 -0.715 22.375 1.00 87.44 72 SER A O 1
ATOM 559 N N . TYR A 1 73 ? -25.187 -2.635 23.331 1.00 90.12 73 TYR A N 1
ATOM 560 C CA . TYR A 1 73 ? -24.164 -2.747 24.364 1.00 90.12 73 TYR A CA 1
ATOM 561 C C . TYR A 1 73 ? -23.297 -3.982 24.128 1.00 90.12 73 TYR A C 1
ATOM 563 O O . TYR A 1 73 ? -23.795 -4.996 23.644 1.00 90.12 73 TYR A O 1
ATOM 571 N N . SER A 1 74 ? -22.015 -3.898 24.471 1.00 87.19 74 SER A N 1
ATOM 572 C CA . SER A 1 74 ? -21.131 -5.061 24.523 1.00 87.19 74 SER A CA 1
ATOM 573 C C . SER A 1 74 ? -21.320 -5.829 25.827 1.00 87.19 74 SER A C 1
ATOM 575 O O . SER A 1 74 ? -21.691 -5.253 26.853 1.00 87.19 74 SER A O 1
ATOM 577 N N . GLU A 1 75 ? -20.930 -7.099 25.809 1.00 86.75 75 GLU A N 1
ATOM 578 C CA . GLU A 1 75 ? -20.589 -7.834 27.028 1.00 86.75 75 GLU A CA 1
ATOM 579 C C . GLU A 1 75 ? -19.413 -7.158 27.765 1.00 86.75 75 GLU A C 1
ATOM 581 O O . GLU A 1 75 ? -18.717 -6.319 27.175 1.00 86.75 75 GLU A O 1
ATOM 586 N N . PRO A 1 76 ? -19.160 -7.484 29.045 1.00 87.69 76 PRO A N 1
ATOM 587 C CA . PRO A 1 76 ? -17.966 -7.037 29.752 1.00 87.69 76 PRO A CA 1
ATOM 588 C C . PRO A 1 76 ? -16.671 -7.450 29.034 1.00 87.69 76 PRO A C 1
ATOM 590 O O . PRO A 1 76 ? -16.356 -8.629 28.893 1.00 87.69 76 PRO A O 1
ATOM 593 N N . VAL A 1 77 ? -15.887 -6.461 28.606 1.00 85.44 77 VAL A N 1
ATOM 594 C CA . VAL A 1 77 ? -14.638 -6.642 27.854 1.00 85.44 77 VAL A CA 1
ATOM 595 C C . VAL A 1 77 ? -13.444 -6.449 28.767 1.00 85.44 77 VAL A C 1
ATOM 597 O O . VAL A 1 77 ? -13.309 -5.401 29.405 1.00 85.44 77 VAL A O 1
ATOM 600 N N . GLU A 1 78 ? -12.532 -7.415 28.783 1.00 83.69 78 GLU A N 1
ATOM 601 C CA . GLU A 1 78 ? -11.256 -7.292 29.478 1.00 83.69 78 GLU A CA 1
ATOM 602 C C . GLU A 1 78 ? -10.192 -6.616 28.598 1.00 83.69 78 GLU A C 1
ATOM 604 O O . GLU A 1 78 ? -10.023 -6.911 27.418 1.00 83.69 78 GLU A O 1
ATOM 609 N N . SER A 1 79 ? -9.435 -5.702 29.197 1.00 82.44 79 SER A N 1
ATOM 610 C CA . SER A 1 79 ? -8.292 -5.018 28.589 1.00 82.44 79 SER A CA 1
ATOM 611 C C . SER A 1 79 ? -7.140 -4.918 29.590 1.00 82.44 79 SER A C 1
ATOM 613 O O . SER A 1 79 ? -7.310 -5.163 30.795 1.00 82.44 79 SER A O 1
ATOM 615 N N . SER A 1 80 ? -5.982 -4.451 29.130 1.00 79.06 80 SER A N 1
ATOM 616 C CA . SER A 1 80 ? -4.845 -4.103 29.989 1.00 79.06 80 SER A CA 1
ATOM 617 C C . SER A 1 80 ? -5.205 -3.088 31.085 1.00 79.06 80 SER A C 1
ATOM 619 O O . SER A 1 80 ? -4.688 -3.152 32.204 1.00 79.06 80 SER A O 1
ATOM 621 N N . LEU A 1 81 ? -6.133 -2.168 30.801 1.00 80.38 81 LEU A N 1
ATOM 622 C CA . LEU A 1 81 ? -6.583 -1.147 31.747 1.00 80.38 81 LEU A CA 1
ATOM 623 C C . LEU A 1 81 ? -7.577 -1.700 32.774 1.00 80.38 81 LEU A C 1
ATOM 625 O O . LEU A 1 81 ? -7.643 -1.179 33.889 1.00 80.38 81 LEU A O 1
ATOM 629 N N . GLY A 1 82 ? -8.325 -2.743 32.418 1.00 84.81 82 GLY A N 1
ATOM 630 C CA . GLY A 1 82 ? -9.363 -3.382 33.224 1.00 84.81 82 GLY A CA 1
ATOM 631 C C . GLY A 1 82 ? -10.601 -3.724 32.400 1.00 84.81 82 GLY A C 1
ATOM 632 O O . GLY A 1 82 ? -10.466 -4.028 31.219 1.00 84.81 82 GLY A O 1
ATOM 633 N N . PHE A 1 83 ? -11.783 -3.683 33.012 1.00 86.62 83 PHE A N 1
ATOM 634 C CA . PHE A 1 83 ? -13.033 -4.103 32.371 1.00 86.62 83 PHE A CA 1
ATOM 635 C C . PHE A 1 83 ? -13.856 -2.926 31.842 1.00 86.62 83 PHE A C 1
ATOM 637 O O . PHE A 1 83 ? -13.961 -1.888 32.517 1.00 86.62 83 PHE A O 1
ATOM 644 N N . HIS A 1 84 ? -14.491 -3.120 30.685 1.00 90.25 84 HIS A N 1
ATOM 645 C CA . HIS A 1 84 ? -15.291 -2.116 29.978 1.00 90.25 84 HIS A CA 1
ATOM 646 C C . HIS A 1 84 ? -16.636 -2.673 29.511 1.00 90.25 84 HIS A C 1
ATOM 648 O O . HIS A 1 84 ? -16.735 -3.841 29.168 1.00 90.25 84 HIS A O 1
ATOM 654 N N . ILE A 1 85 ? -17.651 -1.809 29.461 1.00 91.12 85 ILE A N 1
ATOM 655 C CA . ILE A 1 85 ? -18.896 -2.036 28.717 1.00 91.12 85 ILE A CA 1
ATOM 656 C C . ILE A 1 85 ? -18.987 -0.911 27.696 1.00 91.12 85 ILE A C 1
ATOM 658 O O . ILE A 1 85 ? -18.813 0.262 28.047 1.00 91.12 85 ILE A O 1
ATOM 662 N N . ILE A 1 86 ? -19.238 -1.266 26.443 1.00 92.12 86 ILE A N 1
ATOM 663 C CA . ILE A 1 86 ? -19.204 -0.349 25.309 1.00 92.12 86 ILE A CA 1
ATOM 664 C C . ILE A 1 86 ? -20.626 -0.178 24.789 1.00 92.12 86 ILE A C 1
ATOM 666 O O . ILE A 1 86 ? -21.345 -1.155 24.628 1.00 92.12 86 ILE A O 1
ATOM 670 N N . LYS A 1 87 ? -21.036 1.065 24.521 1.00 92.06 87 LYS A N 1
ATOM 671 C CA . LYS A 1 87 ? -22.313 1.391 23.873 1.00 92.06 87 LYS A CA 1
ATOM 672 C C . LYS A 1 87 ? -22.033 1.988 22.502 1.00 92.06 87 LYS A C 1
ATOM 674 O O . LYS A 1 87 ? -21.340 3.007 22.414 1.00 92.06 87 LYS A O 1
ATOM 679 N N . ARG A 1 88 ? -22.602 1.418 21.438 1.00 90.31 88 ARG A N 1
ATOM 680 C CA . ARG A 1 88 ? -22.504 2.026 20.105 1.00 90.31 88 ARG A CA 1
ATOM 681 C C . ARG A 1 88 ? -23.476 3.196 20.012 1.00 90.31 88 ARG A C 1
ATOM 683 O O . ARG A 1 88 ? -24.654 3.043 20.300 1.00 90.31 88 ARG A O 1
ATOM 690 N N . ILE A 1 89 ? -22.997 4.377 19.626 1.00 88.94 89 ILE A N 1
ATOM 691 C CA . ILE A 1 89 ? -23.862 5.560 19.453 1.00 88.94 89 ILE A CA 1
ATOM 692 C C . ILE A 1 89 ? -24.235 5.747 17.989 1.00 88.94 89 ILE A C 1
ATOM 694 O O . ILE A 1 89 ? -25.400 5.945 17.675 1.00 88.94 89 ILE A O 1
ATOM 698 N N . SER A 1 90 ? -23.236 5.741 17.108 1.00 84.00 90 SER A N 1
ATOM 699 C CA . SER A 1 90 ? -23.449 5.818 15.666 1.00 84.00 90 SER A CA 1
ATOM 700 C C . SER A 1 90 ? -22.236 5.294 14.915 1.00 84.00 90 SER A C 1
ATOM 702 O O . SER A 1 90 ? -21.097 5.490 15.356 1.00 84.00 90 SER A O 1
ATOM 704 N N . LYS A 1 91 ? -22.470 4.688 13.752 1.00 80.88 91 LYS A N 1
ATOM 705 C CA . LYS A 1 91 ? -21.425 4.330 12.787 1.00 80.88 91 LYS A CA 1
ATOM 706 C C . LYS A 1 91 ? -21.428 5.335 11.636 1.00 80.88 91 LYS A C 1
ATOM 708 O O . LYS A 1 91 ? -22.464 5.602 11.035 1.00 80.88 91 LYS A O 1
ATOM 713 N N . ARG A 1 92 ? -20.266 5.915 11.318 1.00 70.12 92 ARG A N 1
ATOM 714 C CA . ARG A 1 92 ? -20.130 6.725 10.099 1.00 70.12 92 ARG A CA 1
ATOM 715 C C . ARG A 1 92 ? -20.038 5.804 8.900 1.00 70.12 92 ARG A C 1
ATOM 717 O O . ARG A 1 92 ? -19.151 4.956 8.850 1.00 70.12 92 ARG A O 1
ATOM 724 N N . ASP A 1 93 ? -20.925 6.024 7.943 1.00 61.44 93 ASP A N 1
ATOM 725 C CA . ASP A 1 93 ? -20.907 5.283 6.697 1.00 61.44 93 ASP A CA 1
ATOM 726 C C . ASP A 1 93 ? -19.720 5.729 5.834 1.00 61.44 93 ASP A C 1
ATOM 728 O O . ASP A 1 93 ? -19.487 6.926 5.621 1.00 61.44 93 ASP A O 1
ATOM 732 N N . VAL A 1 94 ? -18.930 4.768 5.363 1.00 56.09 94 VAL A N 1
ATOM 733 C CA . VAL A 1 94 ? -17.715 5.022 4.576 1.00 56.09 94 VAL A CA 1
ATOM 734 C C . VAL A 1 94 ? -18.093 5.046 3.094 1.00 56.09 94 VAL A C 1
ATOM 736 O O . VAL A 1 94 ? -17.555 4.305 2.279 1.00 56.09 94 VAL A O 1
ATOM 739 N N . ASN A 1 95 ? -19.042 5.909 2.728 1.00 51.69 95 ASN A N 1
ATOM 740 C CA . ASN A 1 95 ? -19.581 5.944 1.362 1.00 51.69 95 ASN A CA 1
ATOM 741 C C . ASN A 1 95 ? -18.703 6.688 0.346 1.00 51.69 95 ASN A C 1
ATOM 743 O O . ASN A 1 95 ? -19.072 6.794 -0.818 1.00 51.69 95 ASN A O 1
ATOM 747 N N . ASP A 1 96 ? -17.519 7.165 0.732 1.00 58.91 96 ASP A N 1
ATOM 748 C CA . ASP A 1 96 ? -16.586 7.781 -0.215 1.00 58.91 96 ASP A CA 1
ATOM 749 C C . ASP A 1 96 ? -15.176 7.208 -0.034 1.00 58.91 96 ASP A C 1
ATOM 751 O O . ASP A 1 96 ? -14.257 7.842 0.500 1.00 58.91 96 ASP A O 1
ATOM 755 N N . LYS A 1 97 ? -15.038 5.944 -0.456 1.00 54.38 97 LYS A N 1
ATOM 756 C CA . LYS A 1 97 ? -13.766 5.208 -0.518 1.00 54.38 97 LYS A CA 1
ATOM 757 C C . LYS A 1 97 ? -12.677 6.025 -1.210 1.00 54.38 97 LYS A C 1
ATOM 759 O O . LYS A 1 97 ? -11.541 6.015 -0.747 1.00 54.38 97 LYS A O 1
ATOM 764 N N . ASP A 1 98 ? -13.018 6.789 -2.246 1.00 54.66 98 ASP A N 1
ATOM 765 C CA . ASP A 1 98 ? -12.060 7.591 -3.009 1.00 54.66 98 ASP A CA 1
ATOM 766 C C . ASP A 1 98 ? -11.556 8.804 -2.227 1.00 54.66 98 ASP A C 1
ATOM 768 O O . ASP A 1 98 ? -10.350 9.079 -2.216 1.00 54.66 98 ASP A O 1
ATOM 772 N N . ARG A 1 99 ? -12.436 9.524 -1.516 1.00 63.19 99 ARG A N 1
ATOM 773 C CA . ARG A 1 99 ? -11.997 10.597 -0.606 1.00 63.19 99 ARG A CA 1
ATOM 774 C C . ARG A 1 99 ? -11.186 10.058 0.561 1.00 63.19 99 ARG A C 1
ATOM 776 O O . ARG A 1 99 ? -10.187 10.679 0.934 1.00 63.19 99 ARG A O 1
ATOM 783 N N . LEU A 1 100 ? -11.591 8.925 1.135 1.00 64.56 100 LEU A N 1
ATOM 784 C CA . LEU A 1 100 ? -10.863 8.315 2.243 1.00 64.56 100 LEU A CA 1
ATOM 785 C C . LEU A 1 100 ? -9.474 7.855 1.789 1.00 64.56 100 LEU A C 1
ATOM 787 O O . LEU A 1 100 ? -8.485 8.221 2.425 1.00 64.56 100 LEU A O 1
ATOM 791 N N . ARG A 1 101 ? -9.391 7.164 0.645 1.00 60.66 101 ARG A N 1
ATOM 792 C CA . ARG A 1 101 ? -8.135 6.740 0.021 1.00 60.66 101 ARG A CA 1
ATOM 793 C C . ARG A 1 101 ? -7.226 7.934 -0.227 1.00 60.66 101 ARG A C 1
ATOM 795 O O . ARG A 1 101 ? -6.103 7.929 0.257 1.00 60.66 101 ARG A O 1
ATOM 802 N N . LYS A 1 102 ? -7.717 9.005 -0.861 1.00 65.38 102 LYS A N 1
ATOM 803 C CA . LYS A 1 102 ? -6.926 10.229 -1.102 1.00 65.38 102 LYS A CA 1
ATOM 804 C C . LYS A 1 102 ? -6.417 10.874 0.190 1.00 65.38 102 LYS A C 1
ATOM 806 O O . LYS A 1 102 ? -5.270 11.310 0.239 1.00 65.38 102 LYS A O 1
ATOM 811 N N . ARG A 1 103 ? -7.236 10.928 1.246 1.00 64.62 103 ARG A N 1
ATOM 812 C CA . ARG A 1 103 ? -6.840 11.516 2.537 1.00 64.62 103 ARG A CA 1
ATOM 813 C C . ARG A 1 103 ? -5.801 10.668 3.268 1.00 64.62 103 ARG A C 1
ATOM 815 O O . ARG A 1 103 ? -4.893 11.224 3.881 1.00 64.62 103 ARG A O 1
ATOM 822 N N . ILE A 1 104 ? -5.951 9.347 3.224 1.00 65.25 104 ILE A N 1
ATOM 823 C CA . ILE A 1 104 ? -4.987 8.403 3.796 1.00 65.25 104 ILE A CA 1
ATOM 824 C C . ILE A 1 104 ? -3.676 8.482 3.005 1.00 65.25 104 ILE A C 1
ATOM 826 O O . ILE A 1 104 ? -2.634 8.730 3.602 1.00 65.25 104 ILE A O 1
ATOM 830 N N . GLN A 1 105 ? -3.736 8.431 1.672 1.00 66.38 105 GLN A N 1
ATOM 831 C CA . GLN A 1 105 ? -2.577 8.552 0.784 1.00 66.38 105 GLN A CA 1
ATOM 832 C C . GLN A 1 105 ? -1.791 9.849 1.034 1.00 66.38 105 GLN A C 1
ATOM 834 O O . GLN A 1 105 ? -0.572 9.821 1.154 1.00 66.38 105 GLN A O 1
ATOM 839 N N . ALA A 1 106 ? -2.478 10.983 1.202 1.00 65.12 106 ALA A N 1
ATOM 840 C CA . ALA A 1 106 ? -1.831 12.265 1.491 1.00 65.12 106 ALA A CA 1
ATOM 841 C C . ALA A 1 106 ? -1.140 12.316 2.868 1.00 65.12 106 ALA A C 1
ATOM 843 O O . ALA A 1 106 ? -0.173 13.054 3.041 1.00 65.12 106 ALA A O 1
ATOM 844 N N . ARG A 1 107 ? -1.626 11.555 3.859 1.00 62.06 107 ARG A N 1
ATOM 845 C CA . ARG A 1 107 ? -0.983 11.441 5.182 1.00 62.06 107 ARG A CA 1
ATOM 846 C C . ARG A 1 107 ? 0.207 10.487 5.174 1.00 62.06 107 ARG A C 1
ATOM 848 O O . ARG A 1 107 ? 1.141 10.691 5.942 1.00 62.06 107 ARG A O 1
ATOM 855 N N . ILE A 1 108 ? 0.144 9.465 4.330 1.00 65.06 108 ILE A N 1
ATOM 856 C CA . ILE A 1 108 ? 1.186 8.455 4.173 1.00 65.06 108 ILE A CA 1
ATOM 857 C C . ILE A 1 108 ? 2.378 9.035 3.395 1.00 65.06 108 ILE A C 1
ATOM 859 O O . ILE A 1 108 ? 3.502 8.976 3.876 1.00 65.06 108 ILE A O 1
ATOM 863 N N . ASN A 1 109 ? 2.128 9.702 2.266 1.00 60.41 109 ASN A N 1
ATOM 864 C CA . ASN A 1 109 ? 3.175 10.165 1.347 1.00 60.41 109 ASN A CA 1
ATOM 865 C C . ASN A 1 109 ? 4.042 11.338 1.860 1.00 60.41 109 ASN A C 1
ATOM 867 O O . ASN A 1 109 ? 5.021 11.681 1.211 1.00 60.41 109 ASN A O 1
ATOM 871 N N . ASN A 1 110 ? 3.688 11.990 2.974 1.00 58.34 110 ASN A N 1
ATOM 872 C CA . ASN A 1 110 ? 4.324 13.240 3.428 1.00 58.34 110 ASN A CA 1
ATOM 873 C C . ASN A 1 110 ? 5.325 13.072 4.588 1.00 58.34 110 ASN A C 1
ATOM 875 O O . ASN A 1 110 ? 5.722 14.070 5.185 1.00 58.34 110 ASN A O 1
ATOM 879 N N . ASN A 1 111 ? 5.708 11.847 4.952 1.00 59.91 111 ASN A N 1
ATOM 880 C CA . ASN A 1 111 ? 6.610 11.609 6.079 1.00 59.91 111 ASN A CA 1
ATOM 881 C C . ASN A 1 111 ? 7.832 10.795 5.646 1.00 59.91 111 ASN A C 1
ATOM 883 O O . ASN A 1 111 ? 7.665 9.674 5.187 1.00 59.91 111 ASN A O 1
ATOM 887 N N . ASP A 1 112 ? 9.044 11.269 5.945 1.00 64.62 112 ASP A N 1
ATOM 888 C CA . ASP A 1 112 ? 10.305 10.515 5.770 1.00 64.62 112 ASP A CA 1
ATOM 889 C C . ASP A 1 112 ? 10.270 9.140 6.466 1.00 64.62 112 ASP A C 1
ATOM 891 O O . ASP A 1 112 ? 10.885 8.166 6.040 1.00 64.62 112 ASP A O 1
ATOM 895 N N . ARG A 1 113 ? 9.480 9.026 7.543 1.00 65.88 113 ARG A N 1
ATOM 896 C CA . ARG A 1 113 ? 9.222 7.754 8.236 1.00 65.88 113 ARG A CA 1
ATOM 897 C C . ARG A 1 113 ? 8.538 6.714 7.351 1.00 65.88 113 ARG A C 1
ATOM 899 O O . ARG A 1 113 ? 8.701 5.527 7.611 1.00 65.88 113 ARG A O 1
ATOM 906 N N . PHE A 1 114 ? 7.759 7.145 6.363 1.00 67.81 114 PHE A N 1
ATOM 907 C CA . PHE A 1 114 ? 7.098 6.251 5.424 1.00 67.81 114 PHE A CA 1
ATOM 908 C C . PHE A 1 114 ? 8.098 5.647 4.444 1.00 67.81 114 PHE A C 1
ATOM 910 O O . PHE A 1 114 ? 8.092 4.436 4.292 1.00 67.81 114 PHE A O 1
ATOM 917 N N . GLU A 1 115 ? 9.007 6.441 3.872 1.00 70.81 115 GLU A N 1
ATOM 918 C CA . GLU A 1 115 ? 10.057 5.912 2.988 1.00 70.81 115 GLU A CA 1
ATOM 919 C C . GLU A 1 115 ? 10.956 4.906 3.722 1.00 70.81 115 GLU A C 1
ATOM 921 O O . GLU A 1 115 ? 11.295 3.853 3.183 1.00 70.81 115 GLU A O 1
ATOM 926 N N . ILE A 1 116 ? 11.280 5.177 4.993 1.00 77.88 116 ILE A N 1
ATOM 927 C CA . ILE A 1 116 ? 12.040 4.247 5.842 1.00 77.88 116 ILE A CA 1
ATOM 928 C C . ILE A 1 116 ? 11.248 2.957 6.098 1.00 77.88 116 ILE A C 1
ATOM 930 O O . ILE A 1 116 ? 11.799 1.863 5.986 1.00 77.88 116 ILE A O 1
ATOM 934 N N . ALA A 1 117 ? 9.965 3.069 6.453 1.00 77.50 117 ALA A N 1
ATOM 935 C CA . ALA A 1 117 ? 9.112 1.909 6.708 1.00 77.50 117 ALA A CA 1
ATOM 936 C C . ALA A 1 117 ?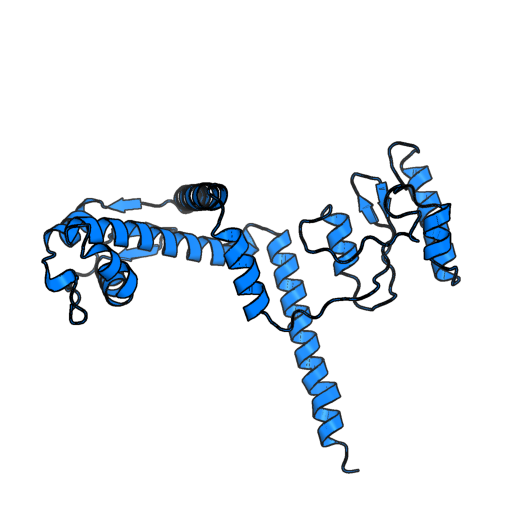 8.892 1.068 5.444 1.00 77.50 117 ALA A C 1
ATOM 938 O O . ALA A 1 117 ? 8.927 -0.155 5.511 1.00 77.50 117 ALA A O 1
ATOM 939 N N . GLU A 1 118 ? 8.711 1.720 4.300 1.00 78.75 118 GLU A N 1
ATOM 940 C CA . GLU A 1 118 ? 8.546 1.090 2.995 1.00 78.75 118 GLU A CA 1
ATOM 941 C C . GLU A 1 118 ? 9.822 0.361 2.566 1.00 78.75 118 GLU A C 1
ATOM 943 O O . GLU A 1 118 ? 9.766 -0.800 2.172 1.00 78.75 118 GLU A O 1
ATOM 948 N N . THR A 1 119 ? 10.985 1.000 2.712 1.00 84.31 119 THR A N 1
ATOM 949 C CA . THR A 1 119 ? 12.278 0.366 2.413 1.00 84.31 119 THR A CA 1
ATOM 950 C C . THR A 1 119 ? 12.481 -0.871 3.280 1.00 84.31 119 THR A C 1
ATOM 952 O O . THR A 1 119 ? 12.798 -1.941 2.765 1.00 84.31 119 THR A O 1
ATOM 955 N N . LYS A 1 120 ? 12.217 -0.748 4.585 1.00 85.44 120 LYS A N 1
ATOM 956 C CA . LYS A 1 120 ? 12.325 -1.868 5.518 1.00 85.44 120 LYS A CA 1
ATOM 957 C C . LYS A 1 120 ? 11.355 -3.003 5.177 1.00 85.44 120 LYS A C 1
ATOM 959 O O . LYS A 1 120 ? 11.757 -4.156 5.172 1.00 85.44 120 LYS A O 1
ATOM 964 N N . MET A 1 121 ? 10.103 -2.687 4.851 1.00 86.31 121 MET A N 1
ATOM 965 C CA . MET A 1 121 ? 9.114 -3.677 4.413 1.00 86.31 121 MET A CA 1
ATOM 966 C C . MET A 1 121 ? 9.609 -4.442 3.181 1.00 86.31 121 MET A C 1
ATOM 968 O O . MET A 1 121 ? 9.506 -5.662 3.140 1.00 86.31 121 MET A O 1
ATOM 972 N N . ILE A 1 122 ? 10.176 -3.749 2.190 1.00 88.94 122 ILE A N 1
ATOM 973 C CA . ILE A 1 122 ? 10.724 -4.396 0.992 1.00 88.94 122 ILE A CA 1
ATOM 974 C C . ILE A 1 122 ? 11.908 -5.307 1.354 1.00 88.94 122 ILE A C 1
ATOM 976 O O . ILE A 1 122 ? 12.011 -6.403 0.808 1.00 88.94 122 ILE A O 1
ATOM 980 N N . GLU A 1 123 ? 12.793 -4.892 2.263 1.00 92.00 123 GLU A N 1
ATOM 981 C CA . GLU A 1 123 ? 13.896 -5.732 2.760 1.00 92.00 123 GLU A CA 1
ATOM 982 C C . GLU A 1 123 ? 13.394 -6.978 3.503 1.00 92.00 123 GLU A C 1
ATOM 984 O O . GLU A 1 123 ? 13.888 -8.084 3.258 1.00 92.00 123 GLU A O 1
ATOM 989 N N . ASP A 1 124 ? 12.385 -6.817 4.360 1.00 89.31 124 ASP A N 1
ATOM 990 C CA . ASP A 1 124 ? 11.752 -7.912 5.095 1.00 89.31 124 ASP A CA 1
ATOM 991 C C . ASP A 1 124 ? 11.109 -8.908 4.112 1.00 89.31 124 ASP A C 1
ATOM 993 O O . ASP A 1 124 ? 11.368 -10.109 4.200 1.00 89.31 124 ASP A O 1
ATOM 997 N N . VAL A 1 125 ? 10.375 -8.415 3.104 1.00 92.44 125 VAL A N 1
ATOM 998 C CA . VAL A 1 125 ? 9.792 -9.236 2.026 1.00 92.44 125 VAL A CA 1
ATOM 999 C C . VAL A 1 125 ? 10.874 -9.982 1.254 1.00 92.44 125 VAL A C 1
ATOM 1001 O O . VAL A 1 125 ? 10.755 -11.186 1.041 1.00 92.44 125 VAL A O 1
ATOM 1004 N N . LYS A 1 126 ? 11.951 -9.298 0.846 1.00 93.06 126 LYS A N 1
ATOM 1005 C CA . LYS A 1 126 ? 13.064 -9.933 0.124 1.00 93.06 126 LYS A CA 1
ATOM 1006 C C . LYS A 1 126 ? 13.700 -11.059 0.936 1.00 93.06 126 LYS A C 1
ATOM 1008 O O . LYS A 1 126 ? 14.081 -12.078 0.365 1.00 93.06 126 LYS A O 1
ATOM 1013 N N . THR A 1 127 ? 13.804 -10.878 2.249 1.00 92.88 127 THR A N 1
ATOM 1014 C CA . THR A 1 127 ? 14.383 -11.871 3.159 1.00 92.88 127 THR A CA 1
ATOM 1015 C C . THR A 1 127 ? 13.445 -13.062 3.358 1.00 92.88 127 THR A C 1
ATOM 1017 O O . THR A 1 127 ? 13.883 -14.205 3.259 1.00 92.88 127 THR A O 1
ATOM 1020 N N . GLU A 1 128 ? 12.160 -12.807 3.606 1.00 90.31 128 GLU A N 1
ATOM 1021 C CA . GLU A 1 128 ? 11.142 -13.833 3.865 1.00 90.31 128 GLU A CA 1
ATOM 1022 C C . GLU A 1 128 ? 10.849 -14.689 2.627 1.00 90.31 128 GLU A C 1
ATOM 1024 O O . GLU A 1 128 ? 10.804 -15.913 2.714 1.00 90.31 128 GLU A O 1
ATOM 1029 N N . ALA A 1 129 ? 10.713 -14.050 1.465 1.00 91.56 129 ALA A N 1
ATOM 1030 C CA . ALA A 1 129 ? 10.381 -14.699 0.200 1.00 91.56 129 ALA A CA 1
ATOM 1031 C C . ALA A 1 129 ? 11.610 -15.222 -0.572 1.00 91.56 129 ALA A C 1
ATOM 1033 O O . ALA A 1 129 ? 11.478 -15.684 -1.705 1.00 91.56 129 ALA A O 1
ATOM 1034 N N . GLY A 1 130 ? 12.817 -15.126 -0.003 1.00 92.94 130 GLY A N 1
ATOM 1035 C CA . GLY A 1 130 ? 14.037 -15.667 -0.610 1.00 92.94 130 GLY A CA 1
ATOM 1036 C C . GLY A 1 130 ? 14.415 -15.022 -1.947 1.00 92.94 130 GLY A C 1
ATOM 1037 O O . GLY A 1 130 ? 14.703 -15.734 -2.908 1.00 92.94 130 GLY A O 1
ATOM 1038 N N . PHE A 1 131 ? 14.415 -13.687 -2.012 1.00 96.00 131 PHE A N 1
ATOM 1039 C CA . PHE A 1 131 ? 14.739 -12.927 -3.221 1.00 96.00 131 PHE A CA 1
ATOM 1040 C C . PHE A 1 131 ? 16.146 -13.244 -3.746 1.00 96.00 131 PHE A C 1
ATOM 1042 O O . PHE A 1 131 ? 17.137 -13.123 -3.021 1.00 96.00 131 PHE A O 1
ATOM 1049 N N . LYS A 1 132 ? 16.239 -13.591 -5.033 1.00 94.94 132 LYS A N 1
ATOM 1050 C CA . LYS A 1 132 ? 17.507 -13.805 -5.747 1.00 94.94 132 LYS A CA 1
ATOM 1051 C C . LYS A 1 132 ? 17.499 -12.993 -7.026 1.00 94.94 132 LYS A C 1
ATOM 1053 O O . LYS A 1 132 ? 16.570 -13.130 -7.807 1.00 94.94 132 LYS A O 1
ATOM 1058 N N . GLU A 1 133 ? 18.536 -12.207 -7.274 1.00 94.38 133 GLU A N 1
ATOM 1059 C CA . GLU A 1 133 ? 18.672 -11.443 -8.517 1.00 94.38 133 GLU A CA 1
ATOM 1060 C C . GLU A 1 133 ? 19.943 -11.812 -9.276 1.00 94.38 133 GLU A C 1
ATOM 1062 O O . GLU A 1 133 ? 20.947 -12.202 -8.675 1.00 94.38 133 GLU A O 1
ATOM 1067 N N . ASP A 1 134 ? 19.897 -11.652 -10.599 1.00 93.00 134 ASP A N 1
ATOM 1068 C CA . ASP A 1 134 ? 21.070 -11.704 -11.466 1.00 93.00 134 ASP A CA 1
ATOM 1069 C C . ASP A 1 134 ? 21.394 -10.292 -11.996 1.00 93.00 134 ASP A C 1
ATOM 1071 O O . ASP A 1 134 ? 20.804 -9.828 -12.983 1.00 93.00 134 ASP A O 1
ATOM 1075 N N . PRO A 1 135 ? 22.377 -9.593 -11.392 1.00 90.75 135 PRO A N 1
ATOM 1076 C CA . PRO A 1 135 ? 22.779 -8.255 -11.824 1.00 90.75 135 PRO A CA 1
ATOM 1077 C C . PRO A 1 135 ? 23.281 -8.204 -13.273 1.00 90.75 135 PRO A C 1
ATOM 1079 O O . PRO A 1 135 ? 23.267 -7.141 -13.903 1.00 90.75 135 PRO A O 1
ATOM 1082 N N . LEU A 1 136 ? 23.746 -9.331 -13.829 1.00 91.44 136 LEU A N 1
ATOM 1083 C CA . LEU A 1 136 ? 24.231 -9.380 -15.203 1.00 91.44 136 LEU A CA 1
ATOM 1084 C C . LEU A 1 136 ? 23.088 -9.200 -16.203 1.00 91.44 136 LEU A C 1
ATOM 1086 O O . LEU A 1 136 ? 23.293 -8.566 -17.241 1.00 91.44 136 LEU A O 1
ATOM 1090 N N . MET A 1 137 ? 21.895 -9.713 -15.894 1.00 92.38 137 MET A N 1
ATOM 1091 C CA . MET A 1 137 ? 20.719 -9.561 -16.752 1.00 92.38 137 MET A CA 1
ATOM 1092 C C . MET A 1 137 ? 20.283 -8.101 -16.825 1.00 92.38 137 MET A C 1
ATOM 1094 O O . MET A 1 137 ? 20.098 -7.572 -17.924 1.00 92.38 137 MET A O 1
ATOM 1098 N N . LEU A 1 138 ? 20.244 -7.405 -15.684 1.00 93.06 138 LEU A N 1
ATOM 1099 C CA . LEU A 1 138 ? 19.964 -5.969 -15.658 1.00 93.06 138 LEU A CA 1
ATOM 1100 C C . LEU A 1 138 ? 20.998 -5.183 -16.467 1.00 93.06 138 LEU A C 1
ATOM 1102 O O . LEU A 1 138 ? 20.636 -4.325 -17.269 1.00 93.06 138 LEU A O 1
ATOM 1106 N N . LYS A 1 139 ? 22.285 -5.505 -16.306 1.00 92.56 139 LYS A N 1
ATOM 1107 C CA . LYS A 1 139 ? 23.363 -4.846 -17.050 1.00 92.56 139 LYS A CA 1
ATOM 1108 C C . LYS A 1 139 ? 23.255 -5.080 -18.559 1.00 92.56 139 LYS A C 1
ATOM 1110 O O . LYS A 1 139 ? 23.520 -4.171 -19.346 1.00 92.56 139 LYS A O 1
ATOM 1115 N N . ARG A 1 140 ? 22.868 -6.286 -18.989 1.00 90.69 140 ARG A N 1
ATOM 1116 C CA . ARG A 1 140 ? 22.601 -6.596 -20.406 1.00 90.69 140 ARG A CA 1
ATOM 1117 C C . ARG A 1 140 ? 21.456 -5.754 -20.956 1.00 90.69 140 ARG A C 1
ATOM 1119 O O . ARG A 1 140 ? 21.572 -5.239 -22.063 1.00 90.69 140 ARG A O 1
ATOM 1126 N N . PHE A 1 141 ? 20.387 -5.589 -20.182 1.00 92.81 141 PHE A N 1
ATOM 1127 C CA . PHE A 1 141 ? 19.276 -4.720 -20.550 1.00 92.81 141 PHE A CA 1
ATOM 1128 C C . PHE A 1 141 ? 19.717 -3.254 -20.636 1.00 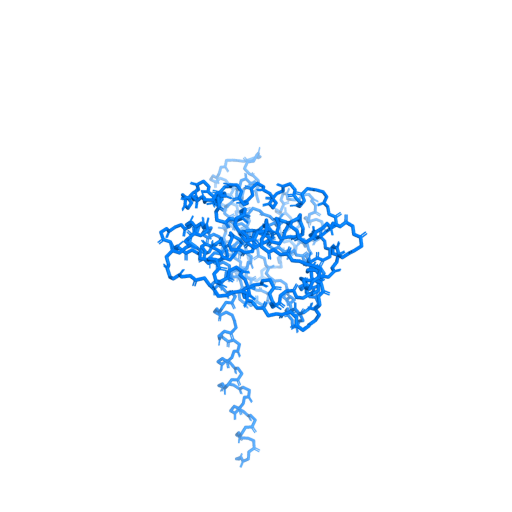92.81 141 PHE A C 1
ATOM 1130 O O . PHE A 1 141 ? 19.552 -2.634 -21.681 1.00 92.81 141 PHE A O 1
ATOM 1137 N N . SER A 1 142 ? 20.335 -2.713 -19.581 1.00 92.75 142 SER A N 1
ATOM 1138 C CA . SER A 1 142 ? 20.660 -1.286 -19.474 1.00 92.75 142 SER A CA 1
ATOM 1139 C C . SER A 1 142 ? 21.694 -0.828 -20.507 1.00 92.75 142 SER A C 1
ATOM 1141 O O . SER A 1 142 ? 21.560 0.256 -21.071 1.00 92.75 142 SER A O 1
ATOM 1143 N N . THR A 1 143 ? 22.684 -1.667 -20.826 1.00 90.88 143 THR A N 1
ATOM 1144 C CA . THR A 1 143 ? 23.715 -1.352 -21.835 1.00 90.88 143 THR A CA 1
ATOM 1145 C C . THR A 1 143 ? 23.219 -1.424 -23.278 1.00 90.88 143 THR A C 1
ATOM 1147 O O . THR A 1 143 ? 23.833 -0.817 -24.153 1.00 90.88 143 THR A O 1
ATOM 1150 N N . ALA A 1 144 ? 22.116 -2.130 -23.539 1.00 90.81 144 ALA A N 1
ATOM 1151 C CA . ALA A 1 144 ? 21.501 -2.199 -24.863 1.00 90.81 144 ALA A CA 1
ATOM 1152 C C . ALA A 1 144 ? 20.605 -0.986 -25.178 1.00 90.81 144 ALA A C 1
ATOM 1154 O O . ALA A 1 144 ? 20.130 -0.853 -26.307 1.00 90.81 144 ALA A O 1
ATOM 1155 N N . LEU A 1 145 ? 20.344 -0.115 -24.196 1.00 92.94 145 LEU A N 1
ATOM 1156 C CA . LEU A 1 145 ? 19.453 1.027 -24.362 1.00 92.94 145 LEU A CA 1
ATOM 1157 C C . LEU A 1 145 ? 20.140 2.220 -25.025 1.00 92.94 145 LEU A C 1
ATOM 1159 O O . LEU A 1 145 ? 21.305 2.528 -24.782 1.00 92.94 145 LEU A O 1
ATOM 1163 N N . ASP A 1 146 ? 19.352 2.955 -25.802 1.00 90.56 146 ASP A N 1
ATOM 1164 C CA . ASP A 1 146 ? 19.738 4.208 -26.436 1.00 90.56 146 ASP A CA 1
ATOM 1165 C C . ASP A 1 146 ? 18.774 5.348 -26.058 1.00 90.56 146 ASP A C 1
ATOM 1167 O O . ASP A 1 146 ? 17.848 5.190 -25.255 1.00 90.56 146 ASP A O 1
ATOM 1171 N N . GLY A 1 147 ? 18.970 6.531 -26.648 1.00 87.81 147 GLY A N 1
ATOM 1172 C CA . GLY A 1 147 ? 18.085 7.682 -26.428 1.00 87.81 147 GLY A CA 1
ATOM 1173 C C . GLY A 1 147 ? 16.617 7.428 -26.812 1.00 87.81 147 GLY A C 1
ATOM 1174 O O . GLY A 1 147 ? 15.726 8.132 -26.332 1.00 87.81 147 GLY A O 1
ATOM 1175 N N . GLY A 1 148 ? 16.337 6.399 -27.621 1.00 91.12 148 GLY A N 1
ATOM 1176 C CA . GLY A 1 148 ? 14.991 5.941 -27.943 1.00 91.12 148 GLY A CA 1
ATOM 1177 C C . GLY A 1 148 ? 14.217 5.442 -26.723 1.00 91.12 148 GLY A C 1
ATOM 1178 O O . GLY A 1 148 ? 12.986 5.484 -26.743 1.00 91.12 148 GLY A O 1
ATOM 1179 N N . PHE A 1 149 ? 14.896 5.066 -25.632 1.00 93.69 149 PHE A N 1
ATOM 1180 C CA . PHE A 1 149 ? 14.267 4.711 -24.356 1.00 93.69 149 PHE A CA 1
ATOM 1181 C C . PHE A 1 149 ? 13.397 5.837 -23.779 1.00 93.69 149 PHE A C 1
ATOM 1183 O O . PHE A 1 149 ? 12.412 5.569 -23.102 1.00 93.69 149 PHE A O 1
ATOM 1190 N N . TYR A 1 150 ? 13.668 7.103 -24.102 1.00 94.38 150 TYR A N 1
ATOM 1191 C CA . TYR A 1 150 ? 12.823 8.228 -23.684 1.00 94.38 150 TYR A CA 1
ATOM 1192 C C . TYR A 1 150 ? 11.761 8.624 -24.720 1.00 94.38 150 TYR A C 1
ATOM 1194 O O . TYR A 1 150 ? 11.166 9.699 -24.645 1.00 94.38 150 TYR A O 1
ATOM 1202 N N . SER A 1 151 ? 11.488 7.766 -25.702 1.00 92.50 151 SER A N 1
ATOM 1203 C CA . SER A 1 151 ? 10.438 7.995 -26.691 1.00 92.50 151 SER A CA 1
ATOM 1204 C C . SER A 1 151 ? 9.121 7.343 -26.281 1.00 92.50 151 SER A C 1
ATOM 1206 O O . SER A 1 151 ? 9.074 6.171 -25.907 1.00 92.50 151 SER A O 1
ATOM 1208 N N . TYR A 1 152 ? 8.008 8.056 -26.478 1.00 91.12 152 TYR A N 1
ATOM 1209 C CA . TYR A 1 152 ? 6.656 7.487 -26.381 1.00 91.12 152 TYR A CA 1
ATOM 1210 C C . TYR A 1 152 ? 6.421 6.316 -27.349 1.00 91.12 152 TYR A C 1
ATOM 1212 O O . TYR A 1 152 ? 5.530 5.507 -27.122 1.00 91.12 152 TYR A O 1
ATOM 1220 N N . LYS A 1 153 ? 7.205 6.229 -28.431 1.00 90.38 153 LYS A N 1
ATOM 1221 C CA . LYS A 1 153 ? 7.104 5.169 -29.447 1.00 90.38 153 LYS A CA 1
ATOM 1222 C C . LYS A 1 153 ? 8.060 4.000 -29.211 1.00 90.38 153 LYS A C 1
ATOM 1224 O O . LYS A 1 153 ? 8.114 3.103 -30.051 1.00 90.38 153 LYS A O 1
ATOM 1229 N N . TRP A 1 154 ? 8.829 4.030 -28.123 1.00 93.31 154 TRP A N 1
ATOM 1230 C CA . TRP A 1 154 ? 9.782 2.974 -27.799 1.00 93.31 154 TRP A CA 1
ATOM 1231 C C . TRP A 1 154 ? 9.113 1.599 -27.797 1.00 93.31 154 TRP A C 1
ATOM 1233 O O . TRP A 1 154 ? 8.000 1.439 -27.289 1.00 93.31 154 TRP A O 1
ATOM 1243 N N . GLN A 1 155 ? 9.808 0.624 -28.371 1.00 89.81 155 GLN A N 1
ATOM 1244 C CA . GLN A 1 155 ? 9.395 -0.771 -28.378 1.00 89.81 155 GLN A CA 1
ATOM 1245 C C . GLN A 1 155 ? 10.334 -1.579 -27.500 1.00 89.81 155 GLN A C 1
ATOM 1247 O O . GLN A 1 155 ? 11.514 -1.252 -27.382 1.00 89.81 155 GLN A O 1
ATOM 1252 N N . THR A 1 156 ? 9.785 -2.620 -26.889 1.00 89.19 156 THR A N 1
ATOM 1253 C CA . THR A 1 156 ? 10.552 -3.536 -26.060 1.00 89.19 156 THR A CA 1
ATOM 1254 C C . THR A 1 156 ? 11.512 -4.346 -26.929 1.00 89.19 156 THR A C 1
ATOM 1256 O O . THR A 1 156 ? 11.110 -4.839 -27.987 1.00 89.19 156 THR A O 1
ATOM 1259 N N . PRO A 1 157 ? 12.783 -4.484 -26.520 1.00 85.88 157 PRO A N 1
ATOM 1260 C CA . PRO A 1 157 ? 13.642 -5.525 -27.057 1.00 85.88 157 PRO A CA 1
ATOM 1261 C C . PRO A 1 157 ? 13.047 -6.892 -26.701 1.00 85.88 157 PRO A C 1
ATOM 1263 O O . PRO A 1 157 ? 12.465 -7.050 -25.629 1.00 85.88 157 PRO A O 1
ATOM 1266 N N . SER A 1 158 ? 13.188 -7.863 -27.600 1.00 85.19 158 SER A N 1
ATOM 1267 C CA . SER A 1 158 ? 12.789 -9.248 -27.346 1.00 85.19 158 SER A CA 1
ATOM 1268 C C . SER A 1 158 ? 14.015 -10.043 -26.910 1.00 85.19 158 SER A C 1
ATOM 1270 O O . SER A 1 158 ? 15.050 -9.989 -27.578 1.00 85.19 158 SER A O 1
ATOM 1272 N N . TYR A 1 159 ? 13.892 -10.743 -25.787 1.00 86.94 159 TYR A N 1
ATOM 1273 C CA . TYR A 1 159 ? 14.927 -11.599 -25.212 1.00 86.94 159 TYR A CA 1
ATOM 1274 C C . TYR A 1 159 ? 14.495 -13.067 -25.255 1.00 86.94 159 TYR A C 1
ATOM 1276 O O . TYR A 1 159 ? 13.296 -13.356 -25.242 1.00 86.94 159 TYR A O 1
ATOM 1284 N N . ASP A 1 160 ? 15.468 -13.981 -25.284 1.00 85.44 160 ASP A N 1
ATOM 1285 C CA . ASP A 1 160 ? 15.197 -15.420 -25.233 1.00 85.44 160 ASP A CA 1
ATOM 1286 C C . ASP A 1 160 ? 14.512 -15.812 -23.913 1.00 85.44 160 ASP A C 1
ATOM 1288 O O . ASP A 1 160 ? 14.730 -15.197 -22.862 1.00 85.44 160 ASP A O 1
ATOM 1292 N N . GLU A 1 161 ? 13.693 -16.863 -23.965 1.00 79.06 161 GLU A N 1
ATOM 1293 C CA . GLU A 1 161 ? 13.055 -17.439 -22.781 1.00 79.06 161 GLU A CA 1
ATOM 1294 C C . GLU A 1 161 ? 14.111 -17.927 -21.771 1.00 79.06 161 GLU A C 1
ATOM 1296 O O . GLU A 1 161 ? 15.153 -18.472 -22.143 1.00 79.06 161 GLU A O 1
ATOM 1301 N N . GLY A 1 162 ? 13.850 -17.724 -20.477 1.00 79.56 162 GLY A N 1
ATOM 1302 C CA . GLY A 1 162 ? 14.758 -18.127 -19.396 1.00 79.56 162 GLY A CA 1
ATOM 1303 C C . GLY A 1 162 ? 15.824 -17.093 -19.014 1.00 79.56 162 GLY A C 1
ATOM 1304 O O . GLY A 1 162 ? 16.657 -17.373 -18.152 1.00 79.56 162 GLY A O 1
ATOM 1305 N N . MET A 1 163 ? 15.804 -15.882 -19.589 1.00 89.06 163 MET A N 1
ATOM 1306 C CA . MET A 1 163 ? 16.597 -14.754 -19.076 1.00 89.06 163 MET A CA 1
ATOM 1307 C C . MET A 1 163 ? 15.959 -14.160 -17.809 1.00 89.06 163 MET A C 1
ATOM 1309 O O . MET A 1 163 ? 15.386 -13.068 -17.831 1.00 89.06 163 MET A O 1
ATOM 1313 N N . VAL A 1 164 ? 16.041 -14.911 -16.709 1.00 93.81 164 VAL A N 1
ATOM 1314 C CA . VAL A 1 164 ? 15.483 -14.549 -15.399 1.00 93.81 164 VAL A CA 1
ATOM 1315 C C . VAL A 1 164 ? 16.277 -13.397 -14.789 1.00 93.81 164 VAL A C 1
ATOM 1317 O O . VAL A 1 164 ? 17.486 -13.490 -14.598 1.00 93.81 164 VAL A O 1
ATOM 1320 N N . LEU A 1 165 ? 15.587 -12.302 -14.480 1.00 94.38 165 LEU A N 1
ATOM 1321 C CA . LEU A 1 165 ? 16.152 -11.114 -13.850 1.00 94.38 165 LEU A CA 1
ATOM 1322 C C . LEU A 1 165 ? 16.224 -11.287 -12.332 1.00 94.38 165 LEU A C 1
ATOM 1324 O O . LEU A 1 165 ? 17.246 -10.988 -11.715 1.00 94.38 165 LEU A O 1
ATOM 1328 N N . PHE A 1 166 ? 15.140 -11.795 -11.745 1.00 95.88 166 PHE A N 1
ATOM 1329 C CA . PHE A 1 166 ? 15.095 -12.191 -10.346 1.00 95.88 166 PHE A CA 1
ATOM 1330 C C . PHE A 1 166 ? 14.004 -13.230 -10.071 1.00 95.88 166 PHE A C 1
ATOM 1332 O O . PHE A 1 166 ? 13.070 -13.416 -10.850 1.00 95.88 166 PHE A O 1
ATOM 1339 N N . GLU A 1 167 ? 14.123 -13.880 -8.922 1.00 95.56 167 GLU A N 1
ATOM 1340 C CA . GLU A 1 167 ? 13.179 -14.834 -8.354 1.00 95.56 167 GLU A CA 1
ATOM 1341 C C . GLU A 1 167 ? 12.666 -14.285 -7.014 1.00 95.56 167 GLU A C 1
ATOM 1343 O O . GLU A 1 167 ? 13.441 -13.737 -6.225 1.00 95.56 167 GLU A O 1
ATOM 1348 N N . LEU A 1 168 ? 11.366 -14.427 -6.753 1.00 94.44 168 LEU A N 1
ATOM 1349 C CA . LEU A 1 168 ? 10.738 -14.109 -5.469 1.00 94.44 168 LEU A CA 1
ATOM 1350 C C . LEU A 1 168 ? 9.686 -15.180 -5.159 1.00 94.44 168 LEU A C 1
ATOM 1352 O O . LEU A 1 168 ? 8.776 -15.377 -5.963 1.00 94.44 168 LEU A O 1
ATOM 1356 N N . ASP A 1 169 ? 9.811 -15.861 -4.019 1.00 92.75 169 ASP A N 1
ATOM 1357 C CA . ASP A 1 169 ? 8.931 -16.961 -3.587 1.00 92.75 169 ASP A CA 1
ATOM 1358 C C . ASP A 1 169 ? 8.761 -18.068 -4.649 1.00 92.75 169 ASP A C 1
ATOM 1360 O O . ASP A 1 169 ? 7.659 -18.492 -4.992 1.00 92.75 169 ASP A O 1
ATOM 1364 N N . GLY A 1 170 ? 9.869 -18.483 -5.276 1.00 90.94 170 GLY A N 1
ATOM 1365 C CA . GLY A 1 170 ? 9.864 -19.491 -6.345 1.00 90.94 170 GLY A CA 1
ATOM 1366 C C . GLY A 1 170 ? 9.255 -19.023 -7.672 1.00 90.94 170 GLY A C 1
ATOM 1367 O O . GLY A 1 170 ? 9.211 -19.796 -8.630 1.00 90.94 170 GLY A O 1
ATOM 1368 N N . LYS A 1 171 ? 8.788 -17.771 -7.761 1.00 93.25 171 LYS A N 1
ATOM 1369 C CA . LYS A 1 171 ? 8.291 -17.170 -8.998 1.00 93.25 171 LYS A CA 1
ATOM 1370 C C . LYS A 1 171 ? 9.397 -16.392 -9.698 1.00 93.25 171 LYS A C 1
ATOM 1372 O O . LYS A 1 171 ? 9.987 -15.476 -9.127 1.00 93.25 171 LYS A O 1
ATOM 1377 N N . GLU A 1 172 ? 9.620 -16.730 -10.959 1.00 94.81 172 GLU A N 1
ATOM 1378 C CA . GLU A 1 172 ? 10.617 -16.093 -11.816 1.00 94.81 172 GLU A CA 1
ATOM 1379 C C . GLU A 1 172 ? 10.042 -14.863 -12.530 1.00 94.81 172 GLU A C 1
ATOM 1381 O O . GLU A 1 172 ? 8.904 -14.864 -13.009 1.00 94.81 172 GLU A O 1
ATOM 1386 N N . TYR A 1 173 ? 10.856 -13.812 -12.610 1.00 94.44 173 TYR A N 1
ATOM 1387 C CA . TYR A 1 173 ? 10.578 -12.585 -13.346 1.00 94.44 173 TYR A CA 1
ATOM 1388 C C . TYR A 1 173 ? 11.683 -12.379 -14.373 1.00 94.44 173 TYR A C 1
ATOM 1390 O O . TYR A 1 173 ? 12.850 -12.224 -14.014 1.00 94.44 173 TYR A O 1
ATOM 1398 N N . ASP A 1 174 ? 11.327 -12.405 -15.654 1.00 94.00 174 ASP A N 1
ATOM 1399 C CA . ASP A 1 174 ? 12.276 -12.366 -16.762 1.00 94.00 174 ASP A CA 1
ATOM 1400 C C . ASP A 1 174 ? 12.492 -10.953 -17.332 1.00 94.00 174 ASP A C 1
ATOM 1402 O O . ASP A 1 174 ? 11.820 -9.974 -16.982 1.00 94.00 174 ASP A O 1
ATOM 1406 N N . LEU A 1 175 ? 13.474 -10.838 -18.228 1.00 93.31 175 LEU A N 1
ATOM 1407 C CA . LEU A 1 175 ? 13.786 -9.580 -18.906 1.00 93.31 175 LEU A CA 1
ATOM 1408 C C . LEU A 1 175 ? 12.645 -9.064 -19.789 1.00 93.31 175 LEU A C 1
ATOM 1410 O O . LEU A 1 175 ? 12.484 -7.848 -19.907 1.00 93.31 175 LEU A O 1
ATOM 1414 N N . ASN A 1 176 ? 11.851 -9.949 -20.396 1.00 92.69 176 ASN A N 1
ATOM 1415 C CA . ASN A 1 176 ? 10.723 -9.543 -21.234 1.00 92.69 176 ASN A CA 1
ATOM 1416 C C . ASN A 1 176 ? 9.630 -8.870 -20.387 1.00 92.69 176 ASN A C 1
ATOM 1418 O O . ASN A 1 176 ? 9.179 -7.775 -20.729 1.00 92.69 176 ASN A O 1
ATOM 1422 N N . ALA A 1 177 ? 9.286 -9.444 -19.231 1.00 93.31 177 ALA A N 1
ATOM 1423 C CA . ALA A 1 177 ? 8.342 -8.856 -18.286 1.00 93.31 177 ALA A CA 1
ATOM 1424 C C . ALA A 1 177 ? 8.819 -7.489 -17.775 1.00 93.31 177 ALA A C 1
ATOM 1426 O O . ALA A 1 177 ? 8.022 -6.551 -17.663 1.00 93.31 177 ALA A O 1
ATOM 1427 N N . PHE A 1 178 ? 10.120 -7.338 -17.507 1.00 95.50 178 PHE A N 1
ATOM 1428 C CA . PHE A 1 178 ? 10.685 -6.046 -17.121 1.00 95.50 178 PHE A CA 1
ATOM 1429 C C . PHE A 1 178 ? 10.671 -5.021 -18.271 1.00 95.50 178 PHE A C 1
ATOM 1431 O O . PHE A 1 178 ? 10.345 -3.847 -18.061 1.00 95.50 178 PHE A O 1
ATOM 1438 N N . ALA A 1 179 ? 10.960 -5.445 -19.503 1.00 94.12 179 ALA A N 1
ATOM 1439 C CA . ALA A 1 179 ? 10.871 -4.584 -20.678 1.00 94.12 179 ALA A CA 1
ATOM 1440 C C . ALA A 1 179 ? 9.433 -4.071 -20.881 1.00 94.12 179 ALA A C 1
ATOM 1442 O O . ALA A 1 179 ? 9.217 -2.867 -21.069 1.00 94.12 179 ALA A O 1
ATOM 1443 N N . ASP A 1 180 ? 8.441 -4.956 -20.774 1.00 94.19 180 ASP A N 1
ATOM 1444 C CA . ASP A 1 180 ? 7.019 -4.613 -20.876 1.00 94.19 180 ASP A CA 1
ATOM 1445 C C . ASP A 1 180 ? 6.564 -3.689 -19.742 1.00 94.19 180 ASP A C 1
ATOM 1447 O O . ASP A 1 180 ? 5.789 -2.747 -19.963 1.00 94.19 180 ASP A O 1
ATOM 1451 N N . TYR A 1 181 ? 7.105 -3.887 -18.538 1.00 95.25 181 TYR A N 1
ATOM 1452 C CA . TYR A 1 181 ? 6.908 -2.968 -17.424 1.00 95.25 181 TYR A CA 1
ATOM 1453 C C . TYR A 1 181 ? 7.441 -1.565 -17.754 1.00 95.25 181 TYR A C 1
ATOM 1455 O O . TYR A 1 181 ? 6.719 -0.579 -17.579 1.00 95.25 181 TYR A O 1
ATOM 1463 N N . CYS A 1 182 ? 8.649 -1.449 -18.310 1.00 94.44 182 CYS A N 1
ATOM 1464 C CA . CYS A 1 182 ? 9.216 -0.162 -18.731 1.00 94.44 182 CYS A CA 1
ATOM 1465 C C . CYS A 1 182 ? 8.382 0.513 -19.834 1.00 94.44 182 CYS A C 1
ATOM 1467 O O . CYS A 1 182 ? 8.209 1.736 -19.829 1.00 94.44 182 CYS A O 1
ATOM 1469 N N . LYS A 1 183 ? 7.834 -0.272 -20.773 1.00 93.75 183 LYS A N 1
ATOM 1470 C CA . LYS A 1 183 ? 6.960 0.225 -21.849 1.00 93.75 183 LYS A CA 1
ATOM 1471 C C . LYS A 1 183 ? 5.636 0.755 -21.308 1.00 93.75 183 LYS A C 1
ATOM 1473 O O . LYS A 1 183 ? 5.147 1.776 -21.788 1.00 93.75 183 LYS A O 1
ATOM 1478 N N . SER A 1 184 ? 5.074 0.087 -20.306 1.00 93.38 184 SER A N 1
ATOM 1479 C CA . SER A 1 184 ? 3.800 0.467 -19.689 1.00 93.38 184 SER A CA 1
ATOM 1480 C C . SER A 1 184 ? 3.943 1.687 -18.770 1.00 93.38 184 SER A C 1
ATOM 1482 O O . SER A 1 184 ? 3.058 2.542 -18.721 1.00 93.38 184 SER A O 1
ATOM 1484 N N . ASN A 1 185 ? 5.094 1.841 -18.107 1.00 93.50 185 ASN A N 1
ATOM 1485 C CA . ASN A 1 185 ? 5.375 2.926 -17.161 1.00 93.50 185 ASN A CA 1
ATOM 1486 C C . ASN A 1 185 ? 6.025 4.150 -17.819 1.00 93.50 185 ASN A C 1
ATOM 1488 O O . ASN A 1 185 ? 7.028 4.693 -17.353 1.00 93.50 185 ASN A O 1
ATOM 1492 N N . VAL A 1 186 ? 5.409 4.637 -18.903 1.00 93.00 186 VAL A N 1
ATOM 1493 C CA . VAL A 1 186 ? 5.947 5.745 -19.710 1.00 93.00 186 VAL A CA 1
ATOM 1494 C C . VAL A 1 186 ? 6.238 6.987 -18.867 1.00 93.00 186 VAL A C 1
ATOM 1496 O O . VAL A 1 186 ? 7.286 7.599 -19.035 1.00 93.00 186 VAL A O 1
ATOM 1499 N N . ARG A 1 187 ? 5.337 7.372 -17.955 1.00 92.44 187 ARG A N 1
ATOM 1500 C CA . ARG A 1 187 ? 5.511 8.593 -17.149 1.00 92.44 187 ARG A CA 1
ATOM 1501 C C . ARG A 1 187 ? 6.755 8.536 -16.268 1.00 92.44 187 ARG A C 1
ATOM 1503 O O . ARG A 1 187 ? 7.522 9.495 -16.282 1.00 92.44 187 ARG A O 1
ATOM 1510 N N . GLU A 1 188 ? 6.963 7.429 -15.557 1.00 90.38 188 GLU A N 1
ATOM 1511 C CA . GLU A 1 188 ? 8.145 7.283 -14.705 1.00 90.38 188 GLU A CA 1
ATOM 1512 C C . GLU A 1 188 ? 9.420 7.186 -15.527 1.00 90.38 188 GLU A C 1
ATOM 1514 O O . GLU A 1 188 ? 10.395 7.872 -15.238 1.00 90.38 188 GLU A O 1
ATOM 1519 N N . ARG A 1 189 ? 9.389 6.465 -16.647 1.00 92.62 189 ARG A N 1
ATOM 1520 C CA . ARG A 1 189 ? 10.529 6.419 -17.559 1.00 92.62 189 ARG A CA 1
ATOM 1521 C C . ARG A 1 189 ? 10.930 7.806 -18.074 1.00 92.62 189 ARG A C 1
ATOM 1523 O O . ARG A 1 189 ? 12.106 8.156 -18.083 1.00 92.62 189 ARG A O 1
ATOM 1530 N N . LEU A 1 190 ? 9.960 8.624 -18.488 1.00 93.12 190 LEU A N 1
ATOM 1531 C CA . LEU A 1 190 ? 10.220 9.964 -19.031 1.00 93.12 190 LEU A CA 1
ATOM 1532 C C . LEU A 1 190 ? 10.634 10.992 -17.975 1.00 93.12 190 LEU A C 1
ATOM 1534 O O . LEU A 1 190 ? 11.255 11.996 -18.331 1.00 93.12 190 LEU A O 1
ATOM 1538 N N . LYS A 1 191 ? 10.335 10.752 -16.694 1.00 93.56 191 LYS A N 1
ATOM 1539 C CA . LYS A 1 191 ? 10.767 11.602 -15.573 1.00 93.56 191 LYS A CA 1
ATOM 1540 C C . LYS A 1 191 ? 12.288 11.761 -15.532 1.00 93.56 191 LYS A C 1
ATOM 1542 O O . LYS A 1 191 ? 12.780 12.832 -15.181 1.00 93.56 191 LYS A O 1
ATOM 1547 N N . PHE A 1 192 ? 13.018 10.726 -15.942 1.00 92.00 192 PHE A N 1
ATOM 1548 C CA . PHE A 1 192 ? 14.479 10.687 -15.907 1.00 92.00 192 PHE A CA 1
ATOM 1549 C C . PHE A 1 192 ? 15.166 11.287 -17.140 1.00 92.00 192 PHE A C 1
ATOM 1551 O O . PHE A 1 192 ? 16.366 11.538 -17.098 1.00 92.00 192 PHE A O 1
ATOM 1558 N N . ASN A 1 193 ? 14.426 11.601 -18.209 1.00 90.75 193 ASN A N 1
ATOM 1559 C CA . ASN A 1 193 ? 14.984 12.044 -19.497 1.00 90.75 193 ASN A CA 1
ATOM 1560 C C . ASN A 1 193 ? 15.943 13.249 -19.382 1.00 90.75 193 ASN A C 1
ATOM 1562 O O . ASN A 1 193 ? 16.904 13.370 -20.134 1.00 90.75 193 ASN A O 1
ATOM 1566 N N . LYS A 1 194 ? 15.698 14.156 -18.428 1.00 90.00 194 LYS A N 1
ATOM 1567 C CA . LYS A 1 194 ? 16.539 15.349 -18.223 1.00 90.00 194 LYS A CA 1
ATOM 1568 C C . LYS A 1 194 ? 17.682 15.152 -17.225 1.00 90.00 194 LYS A C 1
ATOM 1570 O O . LYS A 1 194 ? 18.514 16.046 -17.113 1.00 90.00 194 LYS A O 1
ATOM 1575 N N . SER A 1 195 ? 17.686 14.061 -16.463 1.00 91.56 195 SER A N 1
ATOM 1576 C CA . SER A 1 195 ? 18.563 13.892 -15.299 1.00 91.56 195 SER A CA 1
ATOM 1577 C C . SER A 1 195 ? 19.456 12.658 -15.349 1.00 91.56 195 SER A C 1
ATOM 1579 O O . SER A 1 195 ? 20.471 12.660 -14.662 1.00 91.56 195 SER A O 1
ATOM 1581 N N . LYS A 1 196 ? 19.105 11.629 -16.126 1.00 93.50 196 LYS A N 1
ATOM 1582 C CA . LYS A 1 196 ? 19.833 10.356 -16.176 1.00 93.50 196 LYS A CA 1
ATOM 1583 C C . LYS A 1 196 ? 19.997 9.873 -17.607 1.00 93.50 196 LYS A C 1
ATOM 1585 O O . LYS A 1 196 ? 19.159 10.145 -18.472 1.00 93.50 196 LYS A O 1
ATOM 1590 N N . ASN A 1 197 ? 21.064 9.128 -17.867 1.00 94.56 197 ASN A N 1
ATOM 1591 C CA . ASN A 1 197 ? 21.190 8.421 -19.141 1.00 94.56 197 ASN A CA 1
ATOM 1592 C C . ASN A 1 197 ? 20.229 7.201 -19.185 1.00 94.56 197 ASN A C 1
ATOM 1594 O O . ASN A 1 197 ? 19.710 6.800 -18.142 1.00 94.56 197 ASN A O 1
ATOM 1598 N N . PRO A 1 198 ? 19.946 6.614 -20.365 1.00 94.38 198 PRO A N 1
ATOM 1599 C CA . PRO A 1 198 ? 19.011 5.490 -20.480 1.00 94.38 198 PRO A CA 1
ATOM 1600 C C . PRO A 1 198 ? 19.349 4.280 -19.600 1.00 94.38 198 PRO A C 1
ATOM 1602 O O . PRO A 1 198 ? 18.435 3.644 -19.081 1.00 94.38 198 PRO A O 1
ATOM 1605 N N . ALA A 1 199 ? 20.637 3.981 -19.405 1.00 94.25 199 ALA A N 1
ATOM 1606 C CA . ALA A 1 199 ? 21.072 2.858 -18.581 1.00 94.25 199 ALA A CA 1
ATOM 1607 C C . ALA A 1 199 ? 20.769 3.105 -17.093 1.00 94.25 199 ALA A C 1
ATOM 1609 O O . ALA A 1 199 ? 20.124 2.280 -16.454 1.00 94.25 199 ALA A O 1
ATOM 1610 N N . GLU A 1 200 ? 21.136 4.278 -16.572 1.00 94.25 200 GLU A N 1
ATOM 1611 C CA . GLU A 1 200 ? 20.817 4.706 -15.201 1.00 94.25 200 GLU A CA 1
ATOM 1612 C C . GLU A 1 200 ? 19.302 4.769 -14.962 1.00 94.25 200 GLU A C 1
ATOM 1614 O O . GLU A 1 200 ? 18.807 4.367 -13.912 1.00 94.25 200 GLU A O 1
ATOM 1619 N N . ALA A 1 201 ? 18.528 5.255 -15.936 1.00 94.62 201 ALA A N 1
ATOM 1620 C CA . ALA A 1 201 ? 17.073 5.273 -15.818 1.00 94.62 201 ALA A CA 1
ATOM 1621 C C . ALA A 1 201 ? 16.461 3.867 -15.819 1.00 94.62 201 ALA A C 1
ATOM 1623 O O . ALA A 1 201 ? 15.441 3.654 -15.164 1.00 94.62 201 ALA A O 1
ATOM 1624 N N . ALA A 1 202 ? 17.062 2.907 -16.523 1.00 94.62 202 ALA A N 1
ATOM 1625 C CA . ALA A 1 202 ? 16.640 1.514 -16.459 1.00 94.62 202 ALA A CA 1
ATOM 1626 C C . ALA A 1 202 ? 16.934 0.878 -15.096 1.00 94.62 202 ALA A C 1
ATOM 1628 O O . ALA A 1 202 ? 16.103 0.124 -14.601 1.00 94.62 202 ALA A O 1
ATOM 1629 N N . GLU A 1 203 ? 18.054 1.218 -14.457 1.00 94.50 203 GLU A N 1
ATOM 1630 C CA . GLU A 1 203 ? 18.363 0.769 -13.091 1.00 94.50 203 GLU A CA 1
ATOM 1631 C C . GLU A 1 203 ? 17.344 1.309 -12.072 1.00 94.50 203 GLU A C 1
ATOM 1633 O O . GLU A 1 203 ? 16.842 0.564 -11.232 1.00 94.50 203 GLU A O 1
ATOM 1638 N N . GLU A 1 204 ? 16.935 2.573 -12.199 1.00 94.69 204 GLU A N 1
ATOM 1639 C CA . GLU A 1 204 ? 15.865 3.160 -11.374 1.00 94.69 204 GLU A CA 1
ATOM 1640 C C . GLU A 1 204 ? 14.496 2.529 -11.640 1.00 94.69 204 GLU A C 1
ATOM 1642 O O . GLU A 1 204 ? 13.703 2.280 -10.724 1.00 94.69 204 GLU A O 1
ATOM 1647 N N . MET A 1 205 ? 14.206 2.245 -12.912 1.00 95.12 205 MET A N 1
ATOM 1648 C CA . MET A 1 205 ? 12.988 1.539 -13.294 1.00 95.12 205 MET A CA 1
ATOM 1649 C C . MET A 1 205 ? 12.972 0.121 -12.732 1.00 95.12 205 MET A C 1
ATOM 1651 O O . MET A 1 205 ? 11.914 -0.333 -12.302 1.00 95.12 205 MET A O 1
ATOM 1655 N N . TYR A 1 206 ? 14.125 -0.548 -12.681 1.00 95.81 206 TYR A N 1
ATOM 1656 C CA . TYR A 1 206 ? 14.277 -1.862 -12.068 1.00 95.81 206 TYR A CA 1
ATOM 1657 C C . TYR A 1 206 ? 14.054 -1.815 -10.558 1.00 95.81 206 TYR A C 1
ATOM 1659 O O . TYR A 1 206 ? 13.254 -2.592 -10.042 1.00 95.81 206 TYR A O 1
ATOM 1667 N N . ALA A 1 207 ? 14.665 -0.858 -9.855 1.00 93.38 207 ALA A N 1
ATOM 1668 C CA . ALA A 1 207 ? 14.429 -0.672 -8.424 1.00 93.38 207 ALA A CA 1
ATOM 1669 C C . ALA A 1 207 ? 12.934 -0.456 -8.122 1.00 93.38 207 ALA A C 1
ATOM 1671 O O . ALA A 1 207 ? 12.381 -1.071 -7.209 1.00 93.38 207 ALA A O 1
ATOM 1672 N N . THR A 1 208 ? 12.259 0.351 -8.947 1.00 93.00 208 THR A N 1
ATOM 1673 C CA . THR A 1 208 ? 10.809 0.576 -8.850 1.00 93.00 208 THR A CA 1
ATOM 1674 C C . THR A 1 208 ? 10.013 -0.699 -9.154 1.00 93.00 208 THR A C 1
ATOM 1676 O O . THR A 1 208 ? 9.053 -1.003 -8.457 1.00 93.00 208 THR A O 1
ATOM 1679 N N . TYR A 1 209 ? 10.417 -1.473 -10.163 1.00 95.38 209 TYR A N 1
ATOM 1680 C CA . TYR A 1 209 ? 9.765 -2.729 -10.538 1.00 95.38 209 TYR A CA 1
ATOM 1681 C C . TYR A 1 209 ? 9.830 -3.780 -9.425 1.00 95.38 209 TYR A C 1
ATOM 1683 O O . TYR A 1 209 ? 8.810 -4.370 -9.070 1.00 95.38 209 TYR A O 1
ATOM 1691 N N . VAL A 1 210 ? 11.014 -3.977 -8.835 1.00 94.44 210 VAL A N 1
ATOM 1692 C CA . VAL A 1 210 ? 11.210 -4.885 -7.695 1.00 94.44 210 VAL A CA 1
ATOM 1693 C C . VAL A 1 210 ? 10.370 -4.434 -6.506 1.00 94.44 210 VAL A C 1
ATOM 1695 O O . VAL A 1 210 ? 9.713 -5.257 -5.872 1.00 94.44 210 VAL A O 1
ATOM 1698 N N . LYS A 1 211 ? 10.343 -3.126 -6.230 1.00 92.69 211 LYS A N 1
ATOM 1699 C CA . LYS A 1 211 ? 9.498 -2.534 -5.190 1.00 92.69 211 LYS A CA 1
ATOM 1700 C C . LYS A 1 211 ? 8.013 -2.840 -5.422 1.00 92.69 211 LYS A C 1
ATOM 1702 O O . LYS A 1 211 ? 7.355 -3.334 -4.512 1.00 92.69 211 LYS A O 1
ATOM 1707 N N . ASP A 1 212 ? 7.493 -2.610 -6.624 1.00 91.38 212 ASP A N 1
ATOM 1708 C CA . ASP A 1 212 ? 6.089 -2.883 -6.959 1.00 91.38 212 ASP A CA 1
ATOM 1709 C C . ASP A 1 212 ? 5.731 -4.366 -6.824 1.00 91.38 212 ASP A C 1
ATOM 1711 O O . ASP A 1 212 ? 4.630 -4.708 -6.390 1.00 91.38 212 ASP A O 1
ATOM 1715 N N . ILE A 1 213 ? 6.653 -5.260 -7.181 1.00 93.44 213 ILE A N 1
ATOM 1716 C CA . ILE A 1 213 ? 6.458 -6.704 -7.033 1.00 93.44 213 ILE A CA 1
ATOM 1717 C C . ILE A 1 213 ? 6.481 -7.121 -5.563 1.00 93.44 213 ILE A C 1
ATOM 1719 O O . ILE A 1 213 ? 5.600 -7.871 -5.145 1.00 93.44 213 ILE A O 1
ATOM 1723 N N . ALA A 1 214 ? 7.417 -6.600 -4.770 1.00 91.25 214 ALA A N 1
ATOM 1724 C CA . ALA A 1 214 ? 7.471 -6.850 -3.333 1.00 91.25 214 ALA A CA 1
ATOM 1725 C C . ALA A 1 214 ? 6.204 -6.343 -2.622 1.00 91.25 214 ALA A C 1
ATOM 1727 O O . ALA A 1 214 ? 5.641 -7.053 -1.793 1.00 91.25 214 ALA A O 1
ATOM 1728 N N . MET A 1 215 ? 5.700 -5.159 -2.992 1.00 86.44 215 MET A N 1
ATOM 1729 C CA . MET A 1 215 ? 4.444 -4.629 -2.449 1.00 86.44 215 MET A CA 1
ATOM 1730 C C . MET A 1 215 ? 3.250 -5.516 -2.805 1.00 86.44 215 MET A C 1
ATOM 1732 O O . MET A 1 215 ? 2.473 -5.856 -1.921 1.00 86.44 215 MET A O 1
ATOM 1736 N N . LYS A 1 216 ? 3.125 -5.956 -4.064 1.00 88.75 216 LYS A N 1
ATOM 1737 C CA . LYS A 1 216 ? 2.047 -6.873 -4.479 1.00 88.75 216 LYS A CA 1
ATOM 1738 C C . LYS A 1 216 ? 2.115 -8.224 -3.772 1.00 88.75 216 LYS A C 1
ATOM 1740 O O . LYS A 1 216 ? 1.077 -8.801 -3.464 1.00 88.75 216 LYS A O 1
ATOM 1745 N N . TYR A 1 217 ? 3.324 -8.734 -3.552 1.00 90.75 217 TYR A N 1
ATOM 1746 C CA . TYR A 1 217 ? 3.534 -9.960 -2.793 1.00 90.75 217 TYR A CA 1
ATOM 1747 C C . TYR A 1 217 ? 3.066 -9.794 -1.344 1.00 90.75 217 TYR A C 1
ATOM 1749 O O . TYR A 1 217 ? 2.298 -10.621 -0.856 1.00 90.75 217 TYR A O 1
ATOM 1757 N N . GLU A 1 218 ? 3.466 -8.710 -0.675 1.00 86.50 218 GLU A N 1
ATOM 1758 C CA . GLU A 1 218 ? 3.026 -8.459 0.697 1.00 86.50 218 GLU A CA 1
ATOM 1759 C C . GLU A 1 218 ? 1.511 -8.251 0.753 1.00 86.50 218 GLU A C 1
ATOM 1761 O O . GLU A 1 218 ? 0.861 -8.873 1.581 1.00 86.50 218 GLU A O 1
ATOM 1766 N N . GLU A 1 219 ? 0.925 -7.467 -0.161 1.00 82.69 219 GLU A N 1
ATOM 1767 C CA . GLU A 1 219 ? -0.528 -7.258 -0.255 1.00 82.69 219 GLU A CA 1
ATOM 1768 C C . GLU A 1 219 ? -1.304 -8.579 -0.342 1.00 82.69 219 GLU A C 1
ATOM 1770 O O . GLU A 1 219 ? -2.301 -8.751 0.359 1.00 82.69 219 GLU A O 1
ATOM 1775 N N . ALA A 1 220 ? -0.829 -9.530 -1.151 1.00 84.50 220 ALA A N 1
ATOM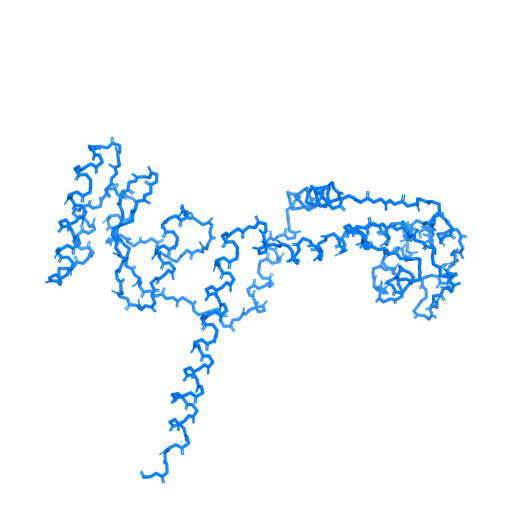 1776 C CA . ALA A 1 220 ? -1.441 -10.853 -1.280 1.00 84.50 220 ALA A CA 1
ATOM 1777 C C . ALA A 1 220 ? -1.316 -11.705 -0.004 1.00 84.50 220 ALA A C 1
ATOM 1779 O O . ALA A 1 220 ? -2.132 -12.597 0.230 1.00 84.50 220 ALA A O 1
ATOM 1780 N N . ASN A 1 221 ? -0.317 -11.420 0.832 1.00 84.12 221 ASN A N 1
ATOM 1781 C CA . ASN A 1 221 ? -0.035 -12.143 2.066 1.00 84.12 221 ASN A CA 1
ATOM 1782 C C . ASN A 1 221 ? -0.498 -11.411 3.334 1.00 84.12 221 ASN A C 1
ATOM 1784 O O . ASN A 1 221 ? -0.473 -12.016 4.406 1.00 84.12 221 ASN A O 1
ATOM 1788 N N . LEU A 1 222 ? -0.981 -10.165 3.239 1.00 78.94 222 LEU A N 1
ATOM 1789 C CA . LEU A 1 222 ? -1.399 -9.347 4.384 1.00 78.94 222 LEU A CA 1
ATOM 1790 C C . LEU A 1 222 ? -2.424 -10.066 5.266 1.00 78.94 222 LEU A C 1
ATOM 1792 O O . LEU A 1 222 ? -2.264 -10.122 6.483 1.00 78.94 222 LEU A O 1
ATOM 1796 N N . GLU A 1 223 ? -3.454 -10.662 4.662 1.00 71.75 223 GLU A N 1
ATOM 1797 C CA . GLU A 1 223 ? -4.471 -11.417 5.401 1.00 71.75 223 GLU A CA 1
ATOM 1798 C C . GLU A 1 223 ? -3.901 -12.691 6.032 1.00 71.75 223 GLU A C 1
ATOM 1800 O O . GLU A 1 223 ? -4.417 -13.176 7.031 1.00 71.75 223 GLU A O 1
ATOM 1805 N N . ASN A 1 224 ? -2.834 -13.265 5.484 1.00 75.56 224 ASN A N 1
ATOM 1806 C CA . ASN A 1 224 ? -2.212 -14.454 6.060 1.00 75.56 224 ASN A CA 1
ATOM 1807 C C . ASN A 1 224 ? -1.267 -14.134 7.208 1.00 75.56 224 ASN A C 1
ATOM 1809 O O . ASN A 1 224 ? -1.224 -14.871 8.193 1.00 75.56 224 ASN A O 1
ATOM 1813 N N . LYS A 1 225 ? -0.553 -13.022 7.084 1.00 70.81 225 LYS A N 1
ATOM 1814 C CA . LYS A 1 225 ? 0.490 -12.587 8.006 1.00 70.81 225 LYS A CA 1
ATOM 1815 C C . LYS A 1 225 ? -0.068 -11.833 9.211 1.00 70.81 225 LYS A C 1
ATOM 1817 O O . LYS A 1 225 ? 0.488 -11.930 10.302 1.00 70.81 225 LYS A O 1
ATOM 1822 N N . TYR A 1 226 ? -1.189 -11.133 9.037 1.00 73.31 226 TYR A N 1
ATOM 1823 C CA . TYR A 1 226 ? -1.809 -10.318 10.077 1.00 73.31 226 TYR A CA 1
ATOM 1824 C C . TYR A 1 226 ? -3.244 -10.784 10.337 1.00 73.31 226 TYR A C 1
ATOM 1826 O O . TYR A 1 226 ? -4.175 -10.417 9.618 1.00 73.31 226 TYR A O 1
ATOM 1834 N N . SER A 1 227 ? -3.429 -11.576 11.400 1.00 65.50 227 SER A N 1
ATOM 1835 C CA . SER A 1 227 ? -4.747 -12.071 11.832 1.00 65.50 227 SER A CA 1
ATOM 1836 C C . SER A 1 227 ? -5.762 -10.948 12.006 1.00 65.50 227 SER A C 1
ATOM 1838 O O . SER A 1 227 ? -6.908 -11.090 11.597 1.00 65.50 227 SER A O 1
ATOM 1840 N N . ASP A 1 228 ? -5.327 -9.817 12.551 1.00 55.91 228 ASP A N 1
ATOM 1841 C CA . ASP A 1 228 ? -6.200 -8.687 12.867 1.00 55.91 228 ASP A CA 1
ATOM 1842 C C . ASP A 1 228 ? -6.643 -7.976 11.582 1.00 55.91 228 ASP A C 1
ATOM 1844 O O . ASP A 1 228 ? -7.803 -7.598 11.432 1.00 55.91 228 ASP A O 1
ATOM 1848 N N . PHE A 1 229 ? -5.746 -7.882 10.593 1.00 67.38 229 PHE A N 1
ATOM 1849 C CA . PHE A 1 229 ? -6.085 -7.380 9.263 1.00 67.38 229 PHE A CA 1
ATOM 1850 C C . PHE A 1 229 ? -7.060 -8.316 8.539 1.00 67.38 229 PHE A C 1
ATOM 1852 O O . PHE A 1 229 ? -8.022 -7.847 7.934 1.00 67.38 229 PHE A O 1
ATOM 1859 N N . ARG A 1 230 ? -6.862 -9.636 8.639 1.00 61.34 230 ARG A N 1
ATOM 1860 C CA . ARG A 1 230 ? -7.796 -10.638 8.101 1.00 61.34 230 ARG A CA 1
ATOM 1861 C C . ARG A 1 230 ? -9.180 -10.510 8.725 1.00 61.34 230 ARG A C 1
ATOM 1863 O O . ARG A 1 230 ? -10.168 -10.495 7.996 1.00 61.34 230 ARG A O 1
ATOM 1870 N N . SER A 1 231 ? -9.255 -10.423 10.053 1.00 56.41 231 SER A N 1
ATOM 1871 C CA . SER A 1 231 ? -10.516 -10.254 10.783 1.00 56.41 231 SER A CA 1
ATOM 1872 C C . SER A 1 231 ? -11.229 -8.977 10.343 1.00 56.41 231 SER A C 1
ATOM 1874 O O . SER A 1 231 ? -12.404 -9.022 9.992 1.00 56.41 231 SER A O 1
ATOM 1876 N N . LEU A 1 232 ? -10.492 -7.870 10.222 1.00 63.66 232 LEU A N 1
ATOM 1877 C CA . LEU A 1 232 ? -11.025 -6.599 9.743 1.00 63.66 232 LEU A CA 1
ATOM 1878 C C . LEU A 1 232 ? -11.552 -6.672 8.298 1.00 63.66 232 LEU A C 1
ATOM 1880 O O . LEU A 1 232 ? -12.644 -6.183 8.001 1.00 63.66 232 LEU A O 1
ATOM 1884 N N . MET A 1 233 ? -10.784 -7.264 7.380 1.00 63.94 233 MET A N 1
ATOM 1885 C CA . MET A 1 233 ? -11.197 -7.422 5.982 1.00 63.94 233 MET A CA 1
ATOM 1886 C C . MET A 1 233 ? -12.416 -8.333 5.856 1.00 63.94 233 MET A C 1
ATOM 1888 O O . MET A 1 233 ? -13.316 -8.054 5.058 1.00 63.94 233 MET A O 1
ATOM 1892 N N . ARG A 1 234 ? -12.489 -9.372 6.692 1.00 53.16 234 ARG A N 1
ATOM 1893 C CA . ARG A 1 234 ? -13.638 -10.266 6.784 1.00 53.16 234 ARG A CA 1
ATOM 1894 C C . ARG A 1 234 ? -14.887 -9.520 7.243 1.00 53.16 234 ARG A C 1
ATOM 1896 O O . ARG A 1 234 ? -15.870 -9.539 6.509 1.00 53.16 234 ARG A O 1
ATOM 1903 N N . GLU A 1 235 ? -14.837 -8.798 8.359 1.00 60.62 235 GLU A N 1
ATOM 1904 C CA . GLU A 1 235 ? -15.968 -7.991 8.846 1.00 60.62 235 GLU A CA 1
ATOM 1905 C C . GLU A 1 235 ? -16.447 -6.974 7.807 1.00 60.62 235 GLU A C 1
ATOM 1907 O O . GLU A 1 235 ? -17.644 -6.766 7.608 1.00 60.62 235 GLU A O 1
ATOM 1912 N N . TYR A 1 236 ? -15.509 -6.342 7.105 1.00 62.03 236 TYR A N 1
ATOM 1913 C CA . TYR A 1 236 ? -15.830 -5.401 6.045 1.00 62.03 236 TYR A CA 1
ATOM 1914 C C . TYR A 1 236 ? -16.507 -6.079 4.844 1.00 62.03 236 TYR A C 1
ATOM 1916 O O . TYR A 1 236 ? -17.492 -5.554 4.320 1.00 62.03 236 TYR A O 1
ATOM 1924 N N . SER A 1 237 ? -16.017 -7.248 4.422 1.00 53.44 237 SER A N 1
ATOM 1925 C CA . SER A 1 237 ? -16.631 -8.035 3.347 1.00 53.44 237 SER A CA 1
ATOM 1926 C C . SER A 1 237 ? -18.026 -8.539 3.727 1.00 53.44 237 SER A C 1
ATOM 1928 O O . SER A 1 237 ? -18.956 -8.413 2.934 1.00 53.44 237 SER A O 1
ATOM 1930 N N . GLU A 1 238 ? -18.198 -9.015 4.962 1.00 47.03 238 GLU A N 1
ATOM 1931 C CA . GLU A 1 238 ? -19.471 -9.478 5.513 1.00 47.03 238 GLU A CA 1
ATOM 1932 C C . GLU A 1 238 ? -20.462 -8.314 5.645 1.00 47.03 238 GLU A C 1
ATOM 1934 O O . GLU A 1 238 ? -21.636 -8.458 5.311 1.00 47.03 238 GLU A O 1
ATOM 1939 N N . GLY A 1 239 ? -19.989 -7.126 6.031 1.00 53.06 239 GLY A N 1
ATOM 1940 C CA . GLY A 1 239 ? -20.793 -5.906 6.074 1.00 53.06 239 GLY A CA 1
ATOM 1941 C C . GLY A 1 239 ? -21.252 -5.426 4.693 1.00 53.06 239 GLY A C 1
ATOM 1942 O O . GLY A 1 239 ? -22.407 -5.029 4.544 1.00 53.06 239 GLY A O 1
ATOM 1943 N N . ILE A 1 240 ? -20.385 -5.485 3.672 1.00 53.72 240 ILE A N 1
ATOM 1944 C CA . ILE A 1 240 ? -20.769 -5.182 2.281 1.00 53.72 240 ILE A CA 1
ATOM 1945 C C . ILE A 1 240 ? -21.772 -6.210 1.769 1.00 53.72 240 ILE A C 1
ATOM 1947 O O . ILE A 1 240 ? -22.770 -5.826 1.168 1.00 53.72 240 ILE A O 1
ATOM 1951 N N . LEU A 1 241 ? -21.533 -7.494 2.025 1.00 43.16 241 LEU A N 1
ATOM 1952 C CA . LEU A 1 241 ? -22.426 -8.561 1.598 1.00 43.16 241 LEU A CA 1
ATOM 1953 C C . LEU A 1 241 ? -23.802 -8.421 2.256 1.00 43.16 241 LEU A C 1
ATOM 1955 O O . LEU A 1 241 ? -24.819 -8.522 1.579 1.00 43.16 241 LEU A O 1
ATOM 1959 N N . LEU A 1 242 ? -23.853 -8.125 3.557 1.00 43.88 242 LEU A N 1
ATOM 1960 C CA . LEU A 1 242 ? -25.104 -7.866 4.264 1.00 43.88 242 LEU A CA 1
ATOM 1961 C C . LEU A 1 242 ? -25.820 -6.634 3.700 1.00 43.88 242 LEU A C 1
ATOM 1963 O O . LEU A 1 242 ? -27.038 -6.661 3.534 1.00 43.88 242 LEU A O 1
ATOM 1967 N N . PHE A 1 243 ? -25.085 -5.571 3.367 1.00 47.56 243 PHE A N 1
ATOM 1968 C CA . PHE A 1 243 ? -25.641 -4.400 2.690 1.00 47.56 243 PHE A CA 1
ATOM 1969 C C . PHE A 1 243 ? -26.194 -4.742 1.296 1.00 47.56 243 PHE A C 1
ATOM 1971 O O . PHE A 1 243 ? -27.296 -4.322 0.959 1.00 47.56 243 PHE A O 1
ATOM 1978 N N . GLU A 1 244 ? -25.478 -5.525 0.488 1.00 50.69 244 GLU A N 1
ATOM 1979 C CA . GLU A 1 244 ? -25.946 -5.952 -0.836 1.00 50.69 244 GLU A CA 1
ATOM 1980 C C . GLU A 1 244 ? -27.176 -6.855 -0.745 1.00 50.69 244 GLU A C 1
ATOM 1982 O O . GLU A 1 244 ? -28.145 -6.631 -1.469 1.00 50.69 244 GLU A O 1
ATOM 1987 N N . ILE A 1 245 ? -27.176 -7.815 0.184 1.00 49.62 245 ILE A N 1
ATOM 1988 C CA . ILE A 1 245 ? -28.318 -8.696 0.443 1.00 49.62 245 ILE A CA 1
ATOM 1989 C C . ILE A 1 245 ? -29.513 -7.876 0.925 1.00 49.62 245 ILE A C 1
ATOM 1991 O O . ILE A 1 245 ? -30.600 -8.021 0.385 1.00 49.62 245 ILE A O 1
ATOM 1995 N N . THR A 1 246 ? -29.345 -6.987 1.906 1.00 58.62 246 THR A N 1
ATOM 1996 C CA . THR A 1 246 ? -30.455 -6.147 2.393 1.00 58.62 246 THR A CA 1
ATOM 1997 C C . THR A 1 246 ? -30.965 -5.202 1.312 1.00 58.62 246 THR A C 1
ATOM 1999 O O . THR A 1 246 ? -32.175 -5.024 1.183 1.00 58.62 246 THR A O 1
ATOM 2002 N N . LYS A 1 247 ? -30.084 -4.645 0.478 1.00 56.16 247 LYS A N 1
ATOM 2003 C CA . LYS A 1 247 ? -30.489 -3.861 -0.688 1.00 56.16 247 LYS A CA 1
ATOM 2004 C C . LYS A 1 247 ? -31.326 -4.698 -1.661 1.00 56.16 247 LYS A C 1
ATOM 2006 O O . LYS A 1 247 ? -32.417 -4.265 -2.008 1.00 56.16 247 LYS A O 1
ATOM 2011 N N . GLN A 1 248 ? -30.875 -5.891 -2.043 1.00 57.47 248 GLN A N 1
ATOM 2012 C CA . GLN A 1 248 ? -31.616 -6.766 -2.960 1.00 57.47 248 GLN A CA 1
ATOM 2013 C C . GLN A 1 248 ? -32.943 -7.261 -2.370 1.00 57.47 248 GLN A C 1
ATOM 2015 O O . GLN A 1 248 ? -33.978 -7.231 -3.033 1.00 57.47 248 GLN A O 1
ATOM 2020 N N . GLU A 1 249 ? -32.924 -7.720 -1.123 1.00 64.75 249 GLU A N 1
ATOM 2021 C CA . GLU A 1 249 ? -34.040 -8.437 -0.506 1.00 64.75 249 GLU A CA 1
ATOM 2022 C C . GLU A 1 249 ? -35.080 -7.517 0.130 1.00 64.75 249 GLU A C 1
ATOM 2024 O O . GLU A 1 249 ? -36.249 -7.884 0.204 1.00 64.75 249 GLU A O 1
ATOM 2029 N N . VAL A 1 250 ? -34.682 -6.326 0.580 1.00 58.00 250 VAL A N 1
ATOM 2030 C CA . VAL A 1 250 ? -35.581 -5.398 1.279 1.00 58.00 250 VAL A CA 1
ATOM 2031 C C . VAL A 1 250 ? -35.866 -4.170 0.429 1.00 58.00 250 VAL A C 1
ATOM 2033 O O . VAL A 1 250 ? -37.025 -3.816 0.254 1.00 58.00 250 VAL A O 1
ATOM 2036 N N . TRP A 1 251 ? -34.843 -3.521 -0.126 1.00 44.62 251 TRP A N 1
ATOM 2037 C CA . TRP A 1 251 ? -35.022 -2.231 -0.802 1.00 44.62 251 TRP A CA 1
ATOM 2038 C C . TRP A 1 251 ? -35.475 -2.391 -2.257 1.00 44.62 251 TRP A C 1
ATOM 2040 O O . TRP A 1 251 ? -36.439 -1.750 -2.673 1.00 44.62 251 TRP A O 1
ATOM 2050 N N . ASP A 1 252 ? -34.839 -3.285 -3.013 1.00 54.53 252 ASP A N 1
ATOM 2051 C 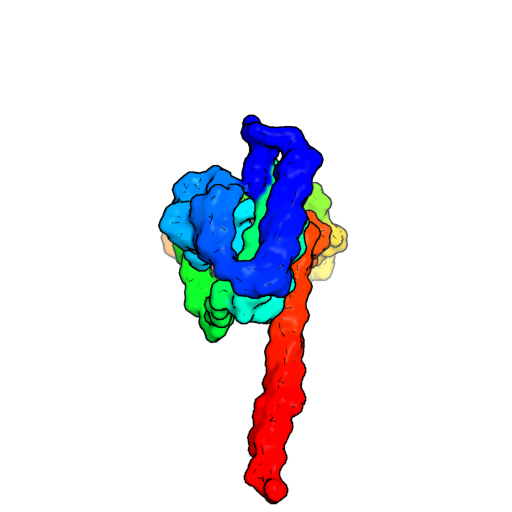CA . ASP A 1 252 ? -35.163 -3.519 -4.420 1.00 54.53 252 ASP A CA 1
ATOM 2052 C C . ASP A 1 252 ? -36.481 -4.306 -4.556 1.00 54.53 252 ASP A C 1
ATOM 2054 O O . ASP A 1 252 ? -37.327 -3.925 -5.368 1.00 54.53 252 ASP A O 1
ATOM 2058 N N . LYS A 1 253 ? -36.738 -5.314 -3.704 1.00 57.38 253 LYS A N 1
ATOM 2059 C CA . LYS A 1 253 ? -38.041 -6.011 -3.661 1.00 57.38 253 LYS A CA 1
ATOM 2060 C C . LYS A 1 253 ? -39.193 -5.105 -3.222 1.00 57.38 253 LYS A C 1
ATOM 2062 O O . LYS A 1 253 ? -40.203 -5.076 -3.915 1.00 57.38 253 LYS A O 1
ATOM 2067 N N . ALA A 1 254 ? -39.046 -4.307 -2.158 1.00 54.03 254 ALA A N 1
ATOM 2068 C CA . ALA A 1 254 ? -40.105 -3.373 -1.747 1.00 54.03 254 ALA A CA 1
ATOM 2069 C C . ALA A 1 254 ? -40.384 -2.289 -2.804 1.00 54.03 254 ALA A C 1
ATOM 2071 O O . ALA A 1 254 ? -41.512 -1.813 -2.917 1.00 54.03 254 ALA A O 1
ATOM 2072 N N . SER A 1 255 ? -39.383 -1.915 -3.611 1.00 53.06 255 SER A N 1
ATOM 2073 C CA . SER A 1 255 ? -39.592 -1.007 -4.745 1.00 53.06 255 SER A CA 1
ATOM 2074 C C . SER A 1 255 ? -40.412 -1.648 -5.877 1.00 53.06 255 SER A C 1
ATOM 2076 O O . SER A 1 255 ? -41.214 -0.960 -6.511 1.00 53.06 255 SER A O 1
ATOM 2078 N N . GLN A 1 256 ? -40.270 -2.962 -6.092 1.00 54.28 256 GLN A N 1
ATOM 2079 C CA . GLN A 1 256 ? -41.015 -3.727 -7.100 1.00 54.28 256 GLN A CA 1
ATOM 2080 C C . GLN A 1 256 ? -42.419 -4.150 -6.633 1.00 54.28 256 GLN A C 1
ATOM 2082 O O . GLN A 1 256 ? -43.303 -4.294 -7.473 1.00 54.28 256 GLN A O 1
ATOM 2087 N N . ASP A 1 257 ? -42.649 -4.279 -5.322 1.00 51.19 257 ASP A N 1
ATOM 2088 C CA . ASP A 1 257 ? -43.937 -4.698 -4.733 1.00 51.19 257 ASP A CA 1
ATOM 2089 C C . ASP A 1 257 ? -44.958 -3.550 -4.566 1.00 51.19 257 ASP A C 1
ATOM 2091 O O . ASP A 1 257 ? -46.080 -3.756 -4.113 1.00 51.19 257 ASP A O 1
ATOM 2095 N N . SER A 1 258 ? -44.617 -2.321 -4.967 1.00 48.81 258 SER A N 1
ATOM 2096 C CA . SER A 1 258 ? -45.486 -1.136 -4.826 1.00 48.81 258 SER A CA 1
ATOM 2097 C C . SER A 1 258 ? -46.662 -1.045 -5.826 1.00 48.81 258 SER A C 1
ATOM 2099 O O . SER A 1 258 ? -47.289 0.009 -5.947 1.00 48.81 258 SER A O 1
ATOM 2101 N N . LEU A 1 259 ? -46.995 -2.135 -6.530 1.00 49.47 259 LEU A N 1
ATOM 2102 C CA . LEU A 1 259 ? -48.101 -2.226 -7.502 1.00 49.47 259 LEU A CA 1
ATOM 2103 C C . LEU A 1 259 ? -49.159 -3.303 -7.161 1.00 49.47 259 LEU A C 1
ATOM 2105 O O . LEU A 1 259 ? -49.858 -3.770 -8.063 1.00 49.47 259 LEU A O 1
ATOM 2109 N N . GLY A 1 260 ? -49.300 -3.680 -5.885 1.00 42.28 260 GLY A N 1
ATOM 2110 C CA . GLY A 1 260 ? -50.335 -4.605 -5.391 1.00 42.28 260 GLY A CA 1
ATOM 2111 C C . GLY A 1 260 ? -51.352 -3.950 -4.470 1.00 42.28 260 GLY A C 1
ATOM 2112 O O . GLY A 1 260 ? -50.920 -3.417 -3.427 1.00 42.28 260 GLY A O 1
#

Foldseek 3Di:
DFCVPDPLVVLVVVVVVVVVCVVVPDDQLVCLLVPPPPPVQNVVSNDPDDDDPPPDDPQVVCQQLPDDDAQDKGDWTQDNGGTDIDHHHDDDDPVCPPVVVVVVCVVLVPDPVNVVVLVVLLVVQCVVQVKDFDVVLLVVLLVVDDLCLLDLPDDFDDDDPPQFGMDGNNDTDHSRNLSVLSNVPNVQSNVCSVPDGSSVSSVVSVVVVSSVVSVVVCVVCVLVVDVSVVVVVVSVVVVVVVVVCCCVPPVVVVVVPPPD